Protein AF-A0A6S8G2T7-F1 (afdb_monomer_lite)

Secondary structure (DSSP, 8-state):
-EEEEE--SS------GGGSTTS--------------------------------PPP-------------EEEEE---HHHHHHHHHHHHT-B-HHHHTTGGGS------------------------------------------------------SB-HHHHHHHH---HHHHHHHHHHTT-EEETTEEEPBPHHHHHHHHHHHHHHHHHTT--TTSEEHHHHHHHHTTSSS---HHHHHHHHHHHB-------BTTB-EE-B-HHHHHHHHHHHHHHHHHHS-TT---HHHHHHHHHHHHHHHHHHH-

InterPro domains:
  IPR019128 Sister chromatid cohesion protein Dcc1 [PF09724] (1-297)
  IPR019128 Sister chromatid cohesion protein Dcc1 [PTHR13395] (1-285)

Foldseek 3Di:
DDWDKDQDDDDQDQDDPPPPPPPPDDDDDDDDDDDDYDDDDDDDDDDDDDDPPPPDPPPDPRPRPPDPPRTDTDDDPDPPLLVVLCVVQVVLADDLVLVVPPPPDDDPPPPPPPDPDDDDDDDDDDDDDDDDDDDDDDDDDDDDDPPPPPPPVVPPPPRAAALVRSCVRRVDDSVVSVVSCVVQLWDDDPRGTHHHDPVNLVVLVVLLVVQCVVVVPQLQWDWLVSSQVSQVPDPSRDDSVSSVSSLVQFFDPPDQPPPPPIGTTRGHLVSVLVVLVVVLVVVVVVDPPPPDPPVVNVVSVVVNVVSSVSNVD

Structure (mmCIF, N/CA/C/O backbone):
data_AF-A0A6S8G2T7-F1
#
_entry.id   AF-A0A6S8G2T7-F1
#
loop_
_atom_site.group_PDB
_atom_site.id
_atom_site.type_symbol
_atom_site.label_atom_id
_atom_site.label_alt_id
_atom_site.label_comp_id
_atom_site.label_asym_id
_atom_site.label_entity_id
_atom_site.label_seq_id
_atom_site.pdbx_PDB_ins_code
_atom_site.Cartn_x
_atom_site.Cartn_y
_atom_site.Cartn_z
_atom_site.occupancy
_atom_site.B_iso_or_equiv
_atom_site.auth_seq_id
_atom_site.auth_comp_id
_atom_site.auth_asym_id
_atom_site.auth_atom_id
_atom_site.pdbx_PDB_model_num
ATOM 1 N N . TYR A 1 1 ? -12.576 -11.556 19.264 1.00 51.22 1 TYR A N 1
ATOM 2 C CA . TYR A 1 1 ? -12.165 -12.805 18.598 1.00 51.22 1 TYR A CA 1
ATOM 3 C C . TYR A 1 1 ? -12.627 -12.770 17.161 1.00 51.22 1 TYR A C 1
ATOM 5 O O . TYR A 1 1 ? -13.778 -12.423 16.923 1.00 51.22 1 TYR A O 1
ATOM 13 N N . TYR A 1 2 ? -11.746 -13.101 16.225 1.00 46.88 2 TYR A N 1
ATOM 14 C CA . TYR A 1 2 ? -12.127 -13.333 14.838 1.00 46.88 2 TYR A CA 1
ATOM 15 C C . TYR A 1 2 ? -12.366 -14.830 14.672 1.00 46.88 2 TYR A C 1
ATOM 17 O O . TYR A 1 2 ? -11.460 -15.626 14.921 1.00 46.88 2 TYR A O 1
ATOM 25 N N . ILE A 1 3 ? -13.597 -15.195 14.317 1.00 52.91 3 ILE A N 1
ATOM 26 C CA . ILE A 1 3 ? -13.994 -16.579 14.070 1.00 52.91 3 ILE A CA 1
ATOM 27 C C . ILE A 1 3 ? -13.788 -16.837 12.581 1.00 52.91 3 ILE A C 1
ATOM 29 O O . ILE A 1 3 ? -14.556 -16.344 11.752 1.00 52.91 3 ILE A O 1
ATOM 33 N N . ARG A 1 4 ? -12.751 -17.599 12.226 1.00 56.16 4 ARG A N 1
ATOM 34 C CA . ARG A 1 4 ? -12.545 -18.029 10.841 1.00 56.16 4 ARG A CA 1
ATOM 35 C C . ARG A 1 4 ? -13.124 -19.426 10.660 1.00 56.16 4 ARG A C 1
ATOM 37 O O . ARG A 1 4 ? -12.739 -20.358 11.360 1.00 56.16 4 ARG A O 1
ATOM 44 N N . LYS A 1 5 ? -14.049 -19.567 9.708 1.00 57.44 5 LYS A N 1
ATOM 45 C CA . LYS A 1 5 ? -14.536 -20.870 9.249 1.00 57.44 5 LYS A CA 1
ATOM 46 C C . LYS A 1 5 ? -13.446 -21.487 8.369 1.00 57.44 5 LYS A C 1
ATOM 48 O O . LYS A 1 5 ? -13.198 -20.977 7.276 1.00 57.44 5 LYS A O 1
ATOM 53 N N . ALA A 1 6 ? -12.763 -22.519 8.853 1.00 55.53 6 ALA A N 1
ATOM 54 C CA . ALA A 1 6 ? -11.841 -23.292 8.030 1.00 55.53 6 ALA A CA 1
ATOM 55 C C . ALA A 1 6 ? -12.621 -24.432 7.359 1.00 55.53 6 ALA A C 1
ATOM 57 O O . ALA A 1 6 ? -13.211 -25.270 8.040 1.00 55.53 6 ALA A O 1
ATOM 58 N N . GLU A 1 7 ? -12.651 -24.446 6.025 1.00 50.75 7 GLU A N 1
ATOM 59 C CA . GLU A 1 7 ? -13.103 -25.612 5.266 1.00 50.75 7 GLU A CA 1
ATOM 60 C C . GLU A 1 7 ? -11.960 -26.625 5.257 1.00 50.75 7 GLU A C 1
ATOM 62 O O . GLU A 1 7 ? -10.920 -26.412 4.634 1.00 50.75 7 GLU A O 1
ATOM 67 N N . THR A 1 8 ? -12.113 -27.702 6.018 1.00 49.38 8 THR A N 1
ATOM 68 C CA . THR A 1 8 ? -11.121 -28.770 6.081 1.00 49.38 8 THR A CA 1
ATOM 69 C C . THR A 1 8 ? -11.430 -29.821 5.030 1.00 49.38 8 THR A C 1
ATOM 71 O O . THR A 1 8 ? -12.385 -30.582 5.168 1.00 49.38 8 THR A O 1
ATOM 74 N N . THR A 1 9 ? -10.591 -29.928 4.004 1.00 44.56 9 THR A N 1
ATOM 75 C CA . THR A 1 9 ? -10.442 -31.189 3.273 1.00 44.56 9 THR A CA 1
ATOM 76 C C . THR A 1 9 ? -9.453 -32.060 4.050 1.00 44.56 9 THR A C 1
ATOM 78 O O . THR A 1 9 ? -8.252 -31.807 4.013 1.00 44.56 9 THR A O 1
ATOM 81 N N . ASN A 1 10 ? -9.970 -33.066 4.762 1.00 45.72 10 ASN A N 1
ATOM 82 C CA . ASN A 1 10 ? -9.233 -34.184 5.372 1.00 45.72 10 ASN A CA 1
ATOM 83 C C . ASN A 1 10 ? -8.112 -33.821 6.367 1.00 45.72 10 ASN A C 1
ATOM 85 O O . ASN A 1 10 ? -6.981 -34.287 6.228 1.00 45.72 10 ASN A O 1
ATOM 89 N N . THR A 1 11 ? -8.408 -33.037 7.403 1.00 48.22 11 THR A N 1
ATOM 90 C CA . THR A 1 11 ? -7.455 -32.807 8.502 1.00 48.22 11 THR A CA 1
ATOM 91 C C . THR A 1 11 ? -7.724 -33.769 9.662 1.00 48.22 11 THR A C 1
ATOM 93 O O . THR A 1 11 ? -8.755 -33.683 10.323 1.00 48.22 11 THR A O 1
ATOM 96 N N . LEU A 1 12 ? -6.779 -34.677 9.928 1.00 50.19 12 LEU A N 1
ATOM 97 C CA . LEU A 1 12 ? -6.737 -35.498 11.143 1.00 50.19 12 LEU A CA 1
ATOM 98 C C . LEU A 1 12 ? -6.470 -34.595 12.358 1.00 50.19 12 LEU A C 1
ATOM 100 O O . LEU A 1 12 ? -5.384 -34.032 12.492 1.00 50.19 12 LEU A O 1
ATOM 104 N N . LEU A 1 13 ? -7.454 -34.449 13.246 1.00 52.78 13 LEU A N 1
ATOM 105 C CA . LEU A 1 13 ? -7.292 -33.747 14.520 1.00 52.78 13 LEU A CA 1
ATOM 106 C C . LEU A 1 13 ? -6.705 -34.700 15.570 1.00 52.78 13 LEU A C 1
ATOM 108 O O . LEU A 1 13 ? -7.380 -35.605 16.054 1.00 52.78 13 LEU A O 1
ATOM 112 N N . LEU A 1 14 ? -5.448 -34.475 15.953 1.00 47.88 14 LEU A N 1
ATOM 113 C CA . LEU A 1 14 ? -4.830 -35.137 17.103 1.00 47.88 14 LEU A CA 1
ATOM 114 C C . LEU A 1 14 ? -5.268 -34.418 18.383 1.00 47.88 14 LEU A C 1
ATOM 116 O O . LEU A 1 14 ? -4.712 -33.387 18.759 1.00 47.88 14 LEU A O 1
ATOM 120 N N . VAL A 1 15 ? -6.293 -34.951 19.042 1.00 52.31 15 VAL A N 1
ATOM 121 C CA . VAL A 1 15 ? -6.771 -34.439 20.329 1.00 52.31 15 VAL A CA 1
ATOM 122 C C . VAL A 1 15 ? -5.954 -35.076 21.454 1.00 52.31 15 VAL A C 1
ATOM 124 O O . VAL A 1 15 ? -5.895 -36.298 21.582 1.00 52.31 15 VAL A O 1
ATOM 127 N N . GLY A 1 16 ? -5.300 -34.250 22.274 1.00 48.50 16 GLY A N 1
ATOM 128 C CA . GLY A 1 16 ? -4.559 -34.723 23.442 1.00 48.50 16 GLY A CA 1
ATOM 129 C C . GLY A 1 16 ? -5.488 -35.374 24.487 1.00 48.50 16 GLY A C 1
ATOM 130 O O . GLY A 1 16 ? -6.611 -34.897 24.681 1.00 48.50 16 GLY A O 1
ATOM 131 N N . PRO A 1 17 ? -5.027 -36.416 25.208 1.00 52.34 17 PRO A N 1
ATOM 132 C CA . PRO A 1 17 ? -5.865 -37.267 26.066 1.00 52.34 17 PRO A CA 1
ATOM 133 C C . PRO A 1 17 ? -6.580 -36.544 27.223 1.00 52.34 17 PRO A C 1
ATOM 135 O O . PRO A 1 17 ? -7.494 -37.101 27.823 1.00 52.34 17 PRO A O 1
ATOM 138 N N . SER A 1 18 ? -6.227 -35.295 27.527 1.00 47.38 18 SER A N 1
ATOM 139 C CA . SER A 1 18 ? -6.775 -34.541 28.662 1.00 47.38 18 SER A CA 1
ATOM 140 C C . SER A 1 18 ? -8.186 -33.970 28.449 1.00 47.38 18 SER A C 1
ATOM 142 O O . SER A 1 18 ? -8.761 -33.445 29.396 1.00 47.38 18 SER A O 1
ATOM 144 N N . THR A 1 19 ? -8.748 -34.025 27.235 1.00 49.12 19 THR A N 1
ATOM 145 C CA . THR A 1 19 ? -10.041 -33.374 26.911 1.00 49.12 19 THR A CA 1
ATOM 146 C C . THR A 1 19 ? -11.233 -34.332 26.802 1.00 49.12 19 THR A C 1
ATOM 148 O O . THR A 1 19 ? -12.371 -33.875 26.745 1.00 49.12 19 THR A O 1
ATOM 151 N N . ILE A 1 20 ? -11.012 -35.652 26.828 1.00 52.72 20 ILE A N 1
ATOM 152 C CA . ILE A 1 20 ? -12.070 -36.655 26.582 1.00 52.72 20 ILE A CA 1
ATOM 153 C C . ILE A 1 20 ? -12.798 -37.079 27.878 1.00 52.72 20 ILE A C 1
ATOM 155 O O . ILE A 1 20 ? -13.873 -37.671 27.829 1.00 52.72 20 ILE A O 1
ATOM 159 N N . SER A 1 21 ? -12.293 -36.719 29.061 1.00 46.47 21 SER A N 1
ATOM 160 C CA . SER A 1 21 ? -12.845 -37.201 30.340 1.00 46.47 21 SER A CA 1
ATOM 161 C C . SER A 1 21 ? -14.202 -36.606 30.761 1.00 46.47 21 SER A C 1
ATOM 163 O O . SER A 1 21 ? -14.684 -36.954 31.834 1.00 46.47 21 SER A O 1
ATOM 165 N N . SER A 1 22 ? -14.841 -35.740 29.962 1.00 46.56 22 SER A N 1
ATOM 166 C CA . SER A 1 22 ? -16.045 -35.002 30.393 1.00 46.56 22 SER A CA 1
ATOM 167 C C . SER A 1 22 ? -17.377 -35.428 29.763 1.00 46.56 22 SER A C 1
ATOM 169 O O . SER A 1 22 ? -18.394 -34.833 30.103 1.00 46.56 22 SER A O 1
ATOM 171 N N . THR A 1 23 ? -17.428 -36.437 28.884 1.00 44.78 23 THR A N 1
ATOM 172 C CA . THR A 1 23 ? -18.692 -36.843 28.220 1.00 44.78 23 THR A CA 1
ATOM 173 C C . THR A 1 23 ? -19.203 -38.240 28.566 1.00 44.78 23 THR A C 1
ATOM 175 O O . THR A 1 23 ? -20.207 -38.671 28.008 1.00 44.78 23 THR A O 1
ATOM 178 N N . ARG A 1 24 ? -18.603 -38.945 29.533 1.00 44.09 24 ARG A N 1
ATOM 179 C CA . ARG A 1 24 ? -19.160 -40.208 30.051 1.00 44.09 24 ARG A CA 1
ATOM 180 C C . ARG A 1 24 ? -19.936 -39.964 31.344 1.00 44.09 24 ARG A C 1
ATOM 182 O O . ARG A 1 24 ? -19.472 -40.281 32.433 1.00 44.09 24 ARG A O 1
ATOM 189 N N . ALA A 1 25 ? -21.118 -39.375 31.209 1.00 45.56 25 ALA A N 1
ATOM 190 C CA . ALA A 1 25 ? -22.133 -39.390 32.249 1.00 45.56 25 ALA A CA 1
ATOM 191 C C . ALA A 1 25 ? -23.437 -39.925 31.656 1.00 45.56 25 ALA A C 1
ATOM 193 O O . ALA A 1 25 ? -23.920 -39.400 30.655 1.00 45.56 25 ALA A O 1
ATOM 194 N N . ASN A 1 26 ? -23.982 -40.918 32.359 1.00 48.00 26 ASN A N 1
ATOM 195 C CA . ASN A 1 26 ? -25.325 -41.485 32.255 1.00 48.00 26 ASN A CA 1
ATOM 196 C C . ASN A 1 26 ? -25.495 -42.579 31.197 1.00 48.00 26 ASN A C 1
ATOM 198 O O . ASN A 1 26 ? -25.935 -42.310 30.092 1.00 48.00 26 ASN A O 1
ATOM 202 N N . ASP A 1 27 ? -25.186 -43.813 31.597 1.00 43.00 27 ASP A N 1
ATOM 203 C CA . ASP A 1 27 ? -26.176 -44.893 31.563 1.00 43.00 27 ASP A CA 1
ATOM 204 C C . ASP A 1 27 ? -25.893 -45.854 32.727 1.00 43.00 27 ASP A C 1
ATOM 206 O O . ASP A 1 27 ? -24.744 -46.177 33.036 1.00 43.00 27 ASP A O 1
ATOM 210 N N . ALA A 1 28 ? -26.960 -46.179 33.450 1.00 48.19 28 ALA A N 1
ATOM 211 C CA . ALA A 1 28 ? -26.978 -46.890 34.719 1.00 48.19 28 ALA A CA 1
ATOM 212 C C . ALA A 1 28 ? -27.062 -48.413 34.536 1.00 48.19 28 ALA A C 1
ATOM 214 O O . ALA A 1 28 ? -27.566 -48.873 33.520 1.00 48.19 28 ALA A O 1
ATOM 215 N N . GLU A 1 29 ? -26.602 -49.146 35.558 1.00 47.62 29 GLU A N 1
ATOM 216 C CA . GLU A 1 29 ? -27.200 -50.337 36.212 1.00 47.62 29 GLU A CA 1
ATOM 217 C C . GLU A 1 29 ? -26.060 -51.102 36.924 1.00 47.62 29 GLU A C 1
ATOM 219 O O . GLU A 1 29 ? -25.071 -51.466 36.301 1.00 47.62 29 GLU A O 1
ATOM 224 N N . ASN A 1 30 ? -25.956 -51.067 38.255 1.00 41.59 30 ASN A N 1
ATOM 225 C CA . ASN A 1 30 ? -26.698 -51.793 39.300 1.00 41.59 30 ASN A CA 1
ATOM 226 C C . ASN A 1 30 ? -25.978 -53.090 39.747 1.00 41.59 30 ASN A C 1
ATOM 228 O O . ASN A 1 30 ? -25.495 -53.853 38.919 1.00 41.59 30 ASN A O 1
ATOM 232 N N . GLU A 1 31 ? -25.989 -53.305 41.073 1.00 41.75 31 GLU A N 1
ATOM 233 C CA . GLU A 1 31 ? -25.520 -54.476 41.849 1.00 41.75 31 GLU A CA 1
ATOM 234 C C . GLU A 1 31 ? -23.975 -54.618 41.959 1.00 41.75 31 GLU A C 1
ATOM 236 O O . GLU A 1 31 ? -23.244 -54.397 41.007 1.00 41.75 31 GLU A O 1
ATOM 241 N N . ASN A 1 32 ? -23.333 -54.955 43.084 1.00 38.81 32 ASN A N 1
ATOM 242 C CA . ASN A 1 32 ? -23.757 -55.674 44.280 1.00 38.81 32 ASN A CA 1
ATOM 243 C C . ASN A 1 32 ? -22.728 -55.487 45.435 1.00 38.81 32 ASN A C 1
ATOM 245 O O . ASN A 1 32 ? -21.671 -54.881 45.270 1.00 38.81 32 ASN A O 1
ATOM 249 N N . GLU A 1 33 ? -23.072 -56.035 46.594 1.00 43.41 33 GLU A N 1
ATOM 250 C CA . GLU A 1 33 ? -22.598 -55.818 47.964 1.00 43.41 33 GLU A CA 1
ATOM 251 C C . GLU A 1 33 ? -21.165 -56.243 48.380 1.00 43.41 33 GLU A C 1
ATOM 253 O O . GLU A 1 33 ? -20.541 -57.123 47.799 1.00 43.41 33 GLU A O 1
ATOM 258 N N . ASN A 1 34 ? -20.770 -55.689 49.543 1.00 39.69 34 ASN A N 1
ATOM 259 C CA . ASN A 1 34 ? -20.024 -56.303 50.662 1.00 39.69 34 ASN A CA 1
ATOM 260 C C . ASN A 1 34 ? -18.580 -56.810 50.460 1.00 39.69 34 ASN A C 1
ATOM 262 O O . ASN A 1 34 ? -18.366 -57.870 49.890 1.00 39.69 34 ASN A O 1
ATOM 266 N N . TYR A 1 35 ? -17.617 -56.199 51.174 1.00 40.31 35 TYR A N 1
ATOM 267 C CA . TYR A 1 35 ? -16.903 -56.875 52.278 1.00 40.31 35 TYR A CA 1
ATOM 268 C C . TYR A 1 35 ? -16.060 -55.902 53.127 1.00 40.31 35 TYR A C 1
ATOM 270 O O . TYR A 1 35 ? -15.557 -54.884 52.660 1.00 40.31 35 TYR A O 1
ATOM 278 N N . SER A 1 36 ? -15.936 -56.250 54.403 1.00 40.72 36 SER A N 1
ATOM 279 C CA . SER A 1 36 ? -15.409 -55.483 55.532 1.00 40.72 36 SER A CA 1
ATOM 280 C C . SER A 1 36 ? -13.900 -55.617 55.784 1.00 40.72 36 SER A C 1
ATOM 282 O O . SER A 1 36 ? -13.347 -56.700 55.604 1.00 40.72 36 SER A O 1
ATOM 284 N N . GLY A 1 37 ? -13.325 -54.592 56.432 1.00 36.97 37 GLY A N 1
ATOM 285 C CA . GLY A 1 37 ? -12.171 -54.686 57.349 1.00 36.97 37 GLY A CA 1
ATOM 286 C C . GLY A 1 37 ? -10.793 -54.463 56.714 1.00 36.97 37 GLY A C 1
ATOM 287 O O . GLY A 1 37 ? -10.604 -54.691 55.533 1.00 36.97 37 GLY A O 1
ATOM 288 N N . ASN A 1 38 ? -9.745 -54.044 57.417 1.00 36.62 38 ASN A N 1
ATOM 289 C CA . ASN A 1 38 ? -9.549 -53.549 58.778 1.00 36.62 38 ASN A CA 1
ATOM 290 C C . ASN A 1 38 ? -8.122 -52.938 58.816 1.00 36.62 38 ASN A C 1
ATOM 292 O O . ASN A 1 38 ? -7.264 -53.354 58.045 1.00 36.62 38 ASN A O 1
ATOM 296 N N . ALA A 1 39 ? -7.878 -52.055 59.784 1.00 42.34 39 ALA A N 1
ATOM 297 C CA . ALA A 1 39 ? -6.600 -51.795 60.461 1.00 42.34 39 ALA A CA 1
ATOM 298 C C . ALA A 1 39 ? -5.370 -51.182 59.732 1.00 42.34 39 ALA A C 1
ATOM 300 O O . ALA A 1 39 ? -4.701 -51.775 58.892 1.00 42.34 39 ALA A O 1
ATOM 301 N N . ASN A 1 40 ? -5.008 -50.012 60.271 1.00 49.66 40 ASN A N 1
ATOM 302 C CA . ASN A 1 40 ? -3.697 -49.367 60.419 1.00 49.66 40 ASN A CA 1
ATOM 303 C C . ASN A 1 40 ? -2.436 -50.251 60.309 1.00 49.66 40 ASN A C 1
ATOM 305 O O . ASN A 1 40 ? -2.324 -51.265 61.001 1.00 49.66 40 ASN A O 1
ATOM 309 N N . LYS A 1 41 ? -1.385 -49.716 59.663 1.00 45.22 41 LYS A N 1
ATOM 310 C CA . LYS A 1 41 ? -0.007 -49.837 60.171 1.00 45.22 41 LYS A CA 1
ATOM 311 C C . LYS A 1 41 ? 0.926 -48.745 59.636 1.00 45.22 41 LYS A C 1
ATOM 313 O O . LYS A 1 41 ? 0.968 -48.458 58.447 1.00 45.22 41 LYS A O 1
ATOM 318 N N . THR A 1 42 ? 1.649 -48.155 60.575 1.00 46.75 42 THR A N 1
ATOM 319 C CA . THR A 1 42 ? 2.714 -47.153 60.469 1.00 46.75 42 THR A CA 1
ATOM 320 C C . THR A 1 42 ? 4.109 -47.798 60.376 1.00 46.75 42 THR A C 1
ATOM 322 O O . THR A 1 42 ? 4.275 -48.925 60.842 1.00 46.75 42 THR A O 1
ATOM 325 N N . VAL A 1 43 ? 5.090 -46.976 59.963 1.00 46.84 43 VAL A N 1
ATOM 326 C CA . VAL A 1 43 ? 6.547 -46.988 60.273 1.00 46.84 43 VAL A CA 1
ATOM 327 C C . VAL A 1 43 ? 7.524 -47.560 59.219 1.00 46.84 43 VAL A C 1
ATOM 329 O O . VAL A 1 43 ? 7.417 -48.715 58.829 1.00 46.84 43 VAL A O 1
ATOM 332 N N . ASP A 1 44 ? 8.451 -46.660 58.835 1.00 43.97 44 ASP A N 1
ATOM 333 C CA . ASP A 1 44 ? 9.863 -46.723 58.385 1.00 43.97 44 ASP A CA 1
ATOM 334 C C . ASP A 1 44 ? 10.420 -47.917 57.590 1.00 43.97 44 ASP A C 1
ATOM 336 O O . ASP A 1 44 ? 10.319 -49.058 58.010 1.00 43.97 44 ASP A O 1
ATOM 340 N N . GLU A 1 45 ? 11.158 -47.632 56.505 1.00 44.72 45 GLU A N 1
ATOM 341 C CA . GLU A 1 45 ? 12.637 -47.665 56.511 1.00 44.72 45 GLU A CA 1
ATOM 342 C C . GLU A 1 45 ? 13.243 -47.292 55.144 1.00 44.72 45 GLU A C 1
ATOM 344 O O . GLU A 1 45 ? 12.672 -47.509 54.075 1.00 44.72 45 GLU A O 1
ATOM 349 N N . GLN A 1 46 ? 14.429 -46.692 55.211 1.00 43.28 46 GLN A N 1
ATOM 350 C CA . GLN A 1 46 ? 15.281 -46.264 54.106 1.00 43.28 46 GLN A CA 1
ATOM 351 C C . GLN A 1 46 ? 16.024 -47.454 53.475 1.00 43.28 46 GLN A C 1
ATOM 353 O O . GLN A 1 46 ? 16.574 -48.272 54.206 1.00 43.28 46 GLN A O 1
ATOM 358 N N . SER A 1 47 ? 16.182 -47.476 52.144 1.00 44.66 47 SER A N 1
ATOM 359 C CA . SER A 1 47 ? 17.483 -47.709 51.477 1.00 44.66 47 SER A CA 1
ATOM 360 C C . SER A 1 47 ? 17.404 -47.578 49.945 1.00 44.66 47 SER A C 1
ATOM 362 O O . SER A 1 47 ? 16.340 -47.804 49.365 1.00 44.66 47 SER A O 1
ATOM 364 N N . PRO A 1 48 ? 18.510 -47.195 49.270 1.00 58.34 48 PRO A N 1
ATOM 365 C CA . PRO A 1 48 ? 18.534 -46.871 47.850 1.00 58.34 48 PRO A CA 1
ATOM 366 C C . PRO A 1 48 ? 19.051 -48.053 47.019 1.00 58.34 48 PRO A C 1
ATOM 368 O O . PRO A 1 48 ? 20.239 -48.370 47.055 1.00 58.34 48 PRO A O 1
ATOM 371 N N . GLU A 1 49 ? 18.189 -48.664 46.208 1.00 44.25 49 GLU A N 1
ATOM 372 C CA . GLU A 1 49 ? 18.626 -49.644 45.212 1.00 44.25 49 GLU A CA 1
ATOM 373 C C . GLU A 1 49 ? 18.603 -49.065 43.796 1.00 44.25 49 GLU A C 1
ATOM 375 O O . GLU A 1 49 ? 17.568 -48.767 43.195 1.00 44.25 49 GLU A O 1
ATOM 380 N N . LEU A 1 50 ? 19.819 -48.936 43.267 1.00 55.09 50 LEU A N 1
ATOM 381 C CA . LEU A 1 50 ? 20.157 -48.851 41.857 1.00 55.09 50 LEU A CA 1
ATOM 382 C C . LEU A 1 50 ? 19.513 -50.019 41.096 1.00 55.09 50 LEU A C 1
ATOM 384 O O . LEU A 1 50 ? 20.080 -51.104 41.009 1.00 55.09 50 LEU A O 1
ATOM 388 N N . SER A 1 51 ? 18.360 -49.787 40.474 1.00 50.28 51 SER A N 1
ATOM 389 C CA . SER A 1 51 ? 17.866 -50.664 39.416 1.00 50.28 51 SER A CA 1
ATOM 390 C C . SER A 1 51 ? 17.606 -49.851 38.153 1.00 50.28 51 SER A C 1
ATOM 392 O O . SER A 1 51 ? 16.746 -48.972 38.085 1.00 50.28 51 SER A O 1
ATOM 394 N N . GLY A 1 52 ? 18.412 -50.133 37.127 1.00 56.84 52 GLY A N 1
ATOM 395 C CA . GLY A 1 52 ? 18.257 -49.635 35.764 1.00 56.84 52 GLY A CA 1
ATOM 396 C C . GLY A 1 52 ? 17.018 -50.229 35.100 1.00 56.84 52 GLY A C 1
ATOM 397 O O . GLY A 1 52 ? 17.118 -50.985 34.132 1.00 56.84 52 GLY A O 1
ATOM 398 N N . ALA A 1 53 ? 15.840 -49.895 35.620 1.00 47.94 53 ALA A N 1
ATOM 399 C CA . ALA A 1 53 ? 14.569 -50.224 35.011 1.00 47.94 53 ALA A CA 1
ATOM 400 C C . ALA A 1 53 ? 14.439 -49.416 33.717 1.00 47.94 53 ALA A C 1
ATOM 402 O O . ALA A 1 53 ? 14.111 -48.227 33.721 1.00 47.94 53 ALA A O 1
ATOM 403 N N . ARG A 1 54 ? 14.713 -50.075 32.585 1.00 50.69 54 ARG A N 1
ATOM 404 C CA . ARG A 1 54 ? 14.325 -49.604 31.254 1.00 50.69 54 ARG A CA 1
ATOM 405 C C . ARG A 1 54 ? 12.826 -49.304 31.296 1.00 50.69 54 ARG A C 1
ATOM 407 O O . ARG A 1 54 ? 12.013 -50.226 31.224 1.00 50.69 54 ARG A O 1
ATOM 414 N N . LYS A 1 55 ? 12.463 -48.025 31.455 1.00 48.41 55 LYS A N 1
ATOM 415 C CA . LYS A 1 55 ? 11.088 -47.540 31.301 1.00 48.41 55 LYS A CA 1
ATOM 416 C C . LYS A 1 55 ? 10.627 -47.998 29.925 1.00 48.41 55 LYS A C 1
ATOM 418 O O . LYS A 1 55 ? 11.087 -47.473 28.913 1.00 48.41 55 LYS A O 1
ATOM 423 N N . ARG A 1 56 ? 9.766 -49.017 29.892 1.00 51.06 56 ARG A N 1
ATOM 424 C CA . ARG A 1 56 ? 9.082 -49.413 28.663 1.00 51.06 56 ARG A CA 1
ATOM 425 C C . ARG A 1 56 ? 8.376 -48.161 28.127 1.00 51.06 56 ARG A C 1
ATOM 427 O O . ARG A 1 56 ? 7.783 -47.441 28.938 1.00 51.06 56 ARG A O 1
ATOM 434 N N . PRO A 1 57 ? 8.487 -47.854 26.823 1.00 50.97 57 PRO A N 1
ATOM 435 C CA . PRO A 1 57 ? 7.791 -46.715 26.242 1.00 50.97 57 PRO A CA 1
ATOM 436 C C . PRO A 1 57 ? 6.313 -46.838 26.605 1.00 50.97 57 PRO A C 1
ATOM 438 O O . PRO A 1 57 ? 5.707 -47.893 26.412 1.00 50.97 57 PRO A O 1
ATOM 441 N N . ARG A 1 58 ? 5.772 -45.795 27.242 1.00 51.25 58 ARG A N 1
ATOM 442 C CA . ARG A 1 58 ? 4.357 -45.743 27.609 1.00 51.25 58 ARG A CA 1
ATOM 443 C C . ARG A 1 58 ? 3.572 -45.879 26.309 1.00 51.25 58 ARG A C 1
ATOM 445 O O . ARG A 1 58 ? 3.727 -45.041 25.428 1.00 51.25 58 ARG A O 1
ATOM 452 N N . HIS A 1 59 ? 2.800 -46.955 26.192 1.00 43.72 59 HIS A N 1
ATOM 453 C CA . HIS A 1 59 ? 1.867 -47.153 25.094 1.00 43.72 59 HIS A CA 1
ATOM 454 C C . HIS A 1 59 ? 0.841 -46.023 25.190 1.00 43.72 59 HIS A C 1
ATOM 456 O O . HIS A 1 59 ? 0.000 -46.011 26.085 1.00 43.72 59 HIS A O 1
ATOM 462 N N . THR A 1 60 ? 0.999 -44.991 24.369 1.00 50.38 60 THR A N 1
ATOM 463 C CA . THR A 1 60 ? -0.033 -43.975 24.197 1.00 50.38 60 THR A CA 1
ATOM 464 C C . THR A 1 60 ? -1.059 -44.570 23.257 1.00 50.38 60 THR A C 1
ATOM 466 O O . THR A 1 60 ? -0.798 -44.674 22.059 1.00 50.38 60 THR A O 1
ATOM 469 N N . ASP A 1 61 ? -2.198 -44.985 23.802 1.00 43.31 61 ASP A N 1
ATOM 470 C CA . ASP A 1 61 ? -3.357 -45.346 22.996 1.00 43.31 61 ASP A CA 1
ATOM 471 C C . ASP A 1 61 ? -3.838 -44.088 22.271 1.00 43.31 61 ASP A C 1
ATOM 473 O O . ASP A 1 61 ? -4.439 -43.181 22.850 1.00 43.31 61 ASP A O 1
ATOM 477 N N . VAL A 1 62 ? -3.484 -43.999 20.990 1.00 48.66 62 VAL A N 1
ATOM 478 C CA . VAL A 1 62 ? -3.981 -42.959 20.095 1.00 48.66 62 VAL A CA 1
ATOM 479 C C . VAL A 1 62 ? -5.378 -43.384 19.672 1.00 48.66 62 VAL A C 1
ATOM 481 O O . VAL A 1 62 ? -5.553 -44.190 18.760 1.00 48.66 62 VAL A O 1
ATOM 484 N N . HIS A 1 63 ? -6.387 -42.853 20.354 1.00 43.62 63 HIS A N 1
ATOM 485 C CA . HIS A 1 63 ? -7.759 -42.950 19.883 1.00 43.62 63 HIS A CA 1
ATOM 486 C C . HIS A 1 63 ? -7.933 -42.008 18.689 1.00 43.62 63 HIS A C 1
ATOM 488 O O . HIS A 1 63 ? -8.026 -40.792 18.848 1.00 43.62 63 HIS A O 1
ATOM 494 N N . VAL A 1 64 ? -7.961 -42.575 17.482 1.00 45.56 64 VAL A N 1
ATOM 495 C CA . VAL A 1 64 ? -8.405 -41.854 16.287 1.00 45.56 64 VAL A CA 1
ATOM 496 C C . VAL A 1 64 ? -9.919 -41.726 16.393 1.00 45.56 64 VAL A C 1
ATOM 498 O O . VAL A 1 64 ? -10.655 -42.683 16.163 1.00 45.56 64 VAL A O 1
ATOM 501 N N . VAL A 1 65 ? -10.386 -40.555 16.817 1.00 45.75 65 VAL A N 1
ATOM 502 C CA . VAL A 1 65 ? -11.808 -40.227 16.769 1.00 45.75 65 VAL A CA 1
ATOM 503 C C . VAL A 1 65 ? -12.115 -39.836 15.329 1.00 45.75 65 VAL A C 1
ATOM 505 O O . VAL A 1 65 ? -11.744 -38.749 14.889 1.00 45.75 65 VAL A O 1
ATOM 508 N N . ASP A 1 66 ? -12.774 -40.730 14.595 1.00 41.97 66 ASP A N 1
ATOM 509 C CA . ASP A 1 66 ? -13.357 -40.434 13.285 1.00 41.97 66 ASP A CA 1
ATOM 510 C C . ASP A 1 66 ? -14.601 -39.555 13.490 1.00 41.97 66 ASP A C 1
ATOM 512 O O . ASP A 1 66 ? -15.748 -39.997 13.447 1.00 41.97 66 ASP A O 1
ATOM 516 N N . ALA A 1 67 ? -14.368 -38.301 13.875 1.00 48.34 67 ALA A N 1
ATOM 517 C CA . ALA A 1 67 ? -15.406 -37.295 13.951 1.00 48.34 67 ALA A CA 1
ATOM 518 C C . ALA A 1 67 ? -15.433 -36.562 12.614 1.00 48.34 67 ALA A C 1
ATOM 520 O O . ALA A 1 67 ? -14.484 -35.859 12.262 1.00 48.34 67 ALA A O 1
ATOM 521 N N . ALA A 1 68 ? -16.552 -36.678 11.900 1.00 46.12 68 ALA A N 1
ATOM 522 C CA . ALA A 1 68 ? -16.891 -35.812 10.780 1.00 46.12 68 ALA A CA 1
ATOM 523 C C . ALA A 1 68 ? -17.128 -34.378 11.291 1.00 46.12 68 ALA A C 1
ATOM 525 O O . ALA A 1 68 ? -18.255 -33.884 11.364 1.00 46.12 68 ALA A O 1
ATOM 526 N N . VAL A 1 69 ? -16.055 -33.699 11.696 1.00 51.78 69 VAL A N 1
ATOM 527 C CA . VAL A 1 69 ? -16.075 -32.279 12.029 1.00 51.78 69 VAL A CA 1
ATOM 528 C C . VAL A 1 69 ? -16.119 -31.540 10.703 1.00 51.78 69 VAL A C 1
ATOM 530 O O . VAL A 1 69 ? -15.101 -31.252 10.087 1.00 51.78 69 VAL A O 1
ATOM 533 N N . THR A 1 70 ? -17.334 -31.272 10.233 1.00 55.97 70 THR A N 1
ATOM 534 C CA . THR A 1 70 ? -17.561 -30.545 8.976 1.00 55.97 70 THR A CA 1
ATOM 535 C C . THR A 1 70 ? -16.976 -29.133 9.008 1.00 55.97 70 THR A C 1
ATOM 537 O O . THR A 1 70 ? -16.706 -28.566 7.953 1.00 55.97 70 THR A O 1
ATOM 540 N N . HIS A 1 71 ? -16.762 -28.562 10.200 1.00 53.41 71 HIS A N 1
ATOM 541 C CA . HIS A 1 71 ? -16.270 -27.201 10.370 1.00 53.41 71 HIS A CA 1
ATOM 542 C C . HIS A 1 71 ? -15.417 -27.062 11.633 1.00 53.41 71 HIS A C 1
ATOM 544 O O . HIS A 1 71 ? -15.907 -27.274 12.742 1.00 53.41 71 HIS A O 1
ATOM 550 N N . ILE A 1 72 ? -14.160 -26.643 11.471 1.00 61.06 72 ILE A N 1
ATOM 551 C CA . ILE A 1 72 ? -13.326 -26.169 12.579 1.00 61.06 72 ILE A CA 1
ATOM 552 C C . ILE A 1 72 ? -13.410 -24.643 12.594 1.00 61.06 72 ILE A C 1
ATOM 554 O O . ILE A 1 72 ? -13.143 -23.978 11.588 1.00 61.06 72 ILE A O 1
ATOM 558 N N . TYR A 1 73 ? -13.795 -24.088 13.740 1.00 56.78 73 TYR A N 1
ATOM 559 C CA . TYR A 1 73 ? -13.748 -22.653 13.985 1.00 56.78 73 TYR A CA 1
ATOM 560 C C . TYR A 1 73 ? -12.443 -22.324 14.701 1.00 56.78 73 TYR A C 1
ATOM 562 O O . TYR A 1 73 ? -12.254 -22.685 15.861 1.00 56.78 73 TYR A O 1
ATOM 570 N N . GLU A 1 74 ? -11.534 -21.647 14.005 1.00 64.88 74 GLU A N 1
ATOM 571 C CA . GLU A 1 74 ? -10.303 -21.153 14.614 1.00 64.88 74 GLU A CA 1
ATOM 572 C C . GLU A 1 74 ? -10.592 -19.813 15.301 1.00 64.88 74 GLU A C 1
ATOM 574 O O . GLU A 1 74 ? -11.037 -18.849 14.667 1.00 64.88 74 GLU A O 1
ATOM 579 N N . LEU A 1 75 ? -10.375 -19.767 16.618 1.00 47.31 75 LEU A N 1
ATOM 580 C CA . LEU A 1 75 ? -10.481 -18.554 17.424 1.00 47.31 75 LEU A CA 1
ATOM 581 C C . LEU A 1 75 ? -9.122 -17.860 17.467 1.00 47.31 75 LEU A C 1
ATOM 583 O O . LEU A 1 75 ? -8.322 -18.071 18.375 1.00 47.31 75 LEU A O 1
ATOM 587 N N . THR A 1 76 ? -8.874 -16.983 16.503 1.00 63.81 76 THR A N 1
ATOM 588 C CA . THR A 1 76 ? -7.735 -16.064 16.592 1.00 63.81 76 THR A CA 1
ATOM 589 C C . THR A 1 76 ? -8.061 -14.897 17.527 1.00 63.81 76 THR A C 1
ATOM 591 O O . THR A 1 76 ? -9.079 -14.206 17.369 1.00 63.81 76 THR A O 1
ATOM 594 N N . LEU A 1 77 ? -7.180 -14.662 18.505 1.00 49.12 77 LEU A N 1
ATOM 595 C CA . LEU A 1 77 ? -7.145 -13.457 19.339 1.00 49.12 77 LEU A CA 1
ATOM 596 C C . LEU A 1 77 ? -6.750 -12.257 18.471 1.00 49.12 77 LEU A C 1
ATOM 598 O O . LEU A 1 77 ? -5.628 -11.770 18.502 1.00 49.12 77 LEU A O 1
ATOM 602 N N . THR A 1 78 ? -7.679 -11.765 17.661 1.00 57.03 78 THR A N 1
ATOM 603 C CA . THR A 1 78 ? -7.550 -10.427 17.089 1.00 57.03 78 THR A CA 1
ATOM 604 C C . THR A 1 78 ? -7.814 -9.427 18.201 1.00 57.03 78 THR A C 1
ATOM 606 O O . THR A 1 78 ? -8.918 -9.439 18.767 1.00 57.03 78 THR A O 1
ATOM 609 N N . ARG A 1 79 ? -6.832 -8.566 18.502 1.00 68.25 79 ARG A N 1
ATOM 610 C CA . ARG A 1 79 ? -7.045 -7.434 19.408 1.00 68.25 79 ARG A CA 1
ATOM 611 C C . ARG A 1 79 ? -8.239 -6.638 18.865 1.00 68.25 79 ARG A C 1
ATOM 613 O O . ARG A 1 79 ? -8.187 -6.208 17.710 1.00 68.25 79 ARG A O 1
ATOM 620 N N . PRO A 1 80 ? -9.339 -6.503 19.626 1.00 62.94 80 PRO A N 1
ATOM 621 C CA . PRO A 1 80 ? -10.604 -5.957 19.122 1.00 62.94 80 PRO A CA 1
ATOM 622 C C . PRO A 1 80 ? -10.441 -4.548 18.532 1.00 62.94 80 PRO A C 1
ATOM 624 O O . PRO A 1 80 ? -11.183 -4.158 17.632 1.00 62.94 80 PRO A O 1
ATOM 627 N N . HIS A 1 81 ? -9.413 -3.829 18.978 1.00 82.06 81 HIS A N 1
ATOM 628 C CA . HIS A 1 81 ? -9.101 -2.477 18.554 1.00 82.06 81 HIS A CA 1
ATOM 629 C C . HIS A 1 81 ? -8.651 -2.387 17.086 1.00 82.06 81 HIS A C 1
ATOM 631 O O . HIS A 1 81 ?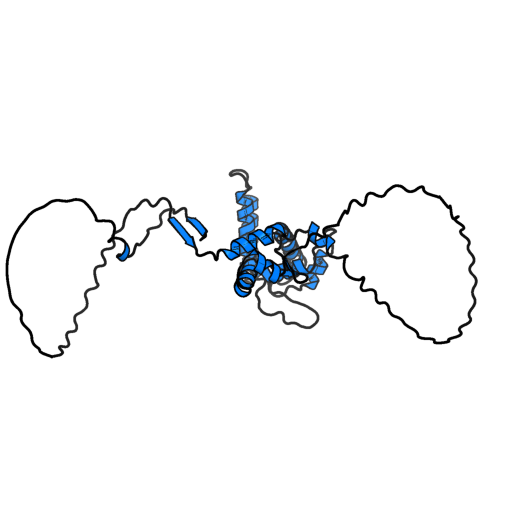 -9.131 -1.494 16.398 1.00 82.06 81 HIS A O 1
ATOM 637 N N . ILE A 1 82 ? -7.870 -3.340 16.543 1.00 87.44 82 ILE A N 1
ATOM 638 C CA . ILE A 1 82 ? -7.319 -3.257 15.165 1.00 87.44 82 ILE A CA 1
ATOM 639 C C . ILE A 1 82 ? -8.426 -3.175 14.106 1.00 87.44 82 ILE A C 1
ATOM 641 O O . ILE A 1 82 ? -8.345 -2.386 13.164 1.00 87.44 82 ILE A O 1
ATOM 645 N N . HIS A 1 83 ? -9.492 -3.965 14.263 1.00 88.31 83 HIS A N 1
ATOM 646 C CA . HIS A 1 83 ? -10.628 -3.920 13.339 1.00 88.31 83 HIS A CA 1
ATOM 647 C C . HIS A 1 83 ? -11.314 -2.551 13.364 1.00 88.31 83 HIS A C 1
ATOM 649 O O . HIS A 1 83 ? -11.698 -2.029 12.319 1.00 88.31 83 HIS A O 1
ATOM 655 N N . LYS A 1 84 ? -11.447 -1.960 14.555 1.00 92.38 84 LYS A N 1
ATOM 656 C CA . LYS A 1 84 ? -12.044 -0.638 14.739 1.00 92.38 84 LYS A CA 1
ATOM 657 C C . LYS A 1 84 ? -11.167 0.460 14.128 1.00 92.38 84 LYS A C 1
ATOM 659 O O . LYS A 1 84 ? -11.712 1.315 13.440 1.00 92.38 84 LYS A O 1
ATOM 664 N N . ILE A 1 85 ? -9.837 0.379 14.278 1.00 93.25 85 ILE A N 1
ATOM 665 C CA . ILE A 1 85 ? -8.890 1.289 13.600 1.00 93.25 85 ILE A CA 1
ATOM 666 C C . ILE A 1 85 ? -9.093 1.214 12.089 1.00 93.25 85 ILE A C 1
ATOM 668 O O . ILE A 1 85 ? -9.314 2.228 11.436 1.00 93.25 85 ILE A O 1
ATOM 672 N N . LYS A 1 86 ? -9.092 -0.004 11.536 1.00 93.25 86 LYS A N 1
ATOM 673 C CA . LYS A 1 86 ? -9.277 -0.216 10.100 1.00 93.25 86 LYS A CA 1
ATOM 674 C C . LYS A 1 86 ? -10.603 0.350 9.602 1.00 93.25 86 LYS A C 1
ATOM 676 O O . LYS A 1 86 ? -10.625 0.966 8.546 1.00 93.25 86 LYS A O 1
ATOM 681 N N . GLN A 1 87 ? -11.689 0.126 10.340 1.00 93.62 87 GLN A N 1
ATOM 682 C CA . GLN A 1 87 ? -13.010 0.632 9.980 1.00 93.62 87 GLN A CA 1
ATOM 683 C C . GLN A 1 87 ? -13.012 2.164 9.920 1.00 93.62 87 GLN A C 1
ATOM 685 O O . GLN A 1 87 ? -13.353 2.717 8.879 1.00 93.62 87 GLN A O 1
ATOM 690 N N . ILE A 1 88 ? -12.548 2.827 10.983 1.00 93.25 88 ILE A N 1
ATOM 691 C CA . ILE A 1 88 ? -12.487 4.294 11.068 1.00 93.25 88 ILE A CA 1
ATOM 692 C C . ILE A 1 88 ? -11.607 4.867 9.946 1.00 93.25 88 ILE A C 1
ATOM 694 O O . ILE A 1 88 ? -12.026 5.764 9.222 1.00 93.25 88 ILE A O 1
ATOM 698 N N . LEU A 1 89 ? -10.416 4.301 9.732 1.00 92.25 89 LEU A N 1
ATOM 699 C CA . LEU A 1 89 ? -9.499 4.786 8.697 1.00 92.25 89 LEU A CA 1
ATOM 700 C C . LEU A 1 89 ? -9.973 4.500 7.272 1.00 92.25 89 LEU A C 1
ATOM 702 O O . LEU A 1 89 ? -9.623 5.247 6.362 1.00 92.25 89 LEU A O 1
ATOM 706 N N . SER A 1 90 ? -10.750 3.435 7.055 1.00 90.69 90 SER A N 1
ATOM 707 C CA . SER A 1 90 ? -11.267 3.102 5.723 1.00 90.69 90 SER A CA 1
ATOM 708 C C . SER A 1 90 ? -12.284 4.120 5.207 1.00 90.69 90 SER A C 1
ATOM 710 O O . SER A 1 90 ? -12.378 4.325 4.001 1.00 90.69 90 SER A O 1
ATOM 712 N N . GLU A 1 91 ? -12.993 4.812 6.101 1.00 89.94 91 GLU A N 1
ATOM 713 C CA . GLU A 1 91 ? -13.906 5.906 5.739 1.00 89.94 91 GLU A CA 1
ATOM 714 C C . GLU A 1 91 ? -13.127 7.138 5.239 1.00 89.94 91 GLU A C 1
ATOM 716 O O . GLU A 1 91 ? -13.559 7.860 4.332 1.00 89.94 91 GLU A O 1
ATOM 721 N N . THR A 1 92 ? -11.922 7.333 5.774 1.00 88.12 92 THR A N 1
ATOM 722 C CA . THR A 1 92 ? -10.994 8.409 5.410 1.00 88.12 92 THR A CA 1
ATOM 723 C C . THR A 1 92 ? -9.863 7.941 4.498 1.00 88.12 92 THR A C 1
ATOM 725 O O . THR A 1 92 ? -8.824 8.597 4.448 1.00 88.12 92 THR A O 1
ATOM 728 N N . ALA A 1 93 ? -10.030 6.816 3.794 1.00 89.00 93 ALA A N 1
ATOM 729 C CA . ALA A 1 93 ? -8.995 6.311 2.902 1.00 89.00 93 ALA A CA 1
ATOM 730 C C . ALA A 1 93 ? -8.627 7.367 1.846 1.00 89.00 93 ALA A C 1
ATOM 732 O O . ALA A 1 93 ? -9.489 8.099 1.332 1.00 89.00 93 ALA A O 1
ATOM 733 N N . LEU A 1 94 ? -7.330 7.463 1.565 1.00 86.19 94 LEU A N 1
ATOM 734 C CA . LEU A 1 94 ? -6.786 8.424 0.622 1.00 86.19 94 LEU A CA 1
ATOM 735 C C . LEU A 1 94 ? -6.999 7.922 -0.802 1.00 86.19 94 LEU A C 1
ATOM 737 O O . LEU A 1 94 ? -6.380 6.941 -1.210 1.00 86.19 94 LEU A O 1
ATOM 741 N N . THR A 1 95 ? -7.862 8.608 -1.545 1.00 88.38 95 THR A N 1
ATOM 742 C CA . THR A 1 95 ? -8.066 8.400 -2.981 1.00 88.38 95 THR A CA 1
ATOM 743 C C . THR A 1 95 ? -7.311 9.462 -3.775 1.00 88.38 95 THR A C 1
ATOM 745 O O . THR A 1 95 ? -7.021 10.539 -3.250 1.00 88.38 95 THR A O 1
ATOM 748 N N . LEU A 1 96 ? -7.024 9.188 -5.051 1.00 84.25 96 LEU A N 1
ATOM 749 C CA . LEU A 1 96 ? -6.308 10.129 -5.920 1.00 84.25 96 LEU A CA 1
ATOM 750 C C . LEU A 1 96 ? -7.013 11.492 -5.996 1.00 84.25 96 LEU A C 1
ATOM 752 O O . LEU A 1 96 ? -6.388 12.531 -5.818 1.00 84.25 96 LEU A O 1
ATOM 756 N N . GLU A 1 97 ? -8.341 11.485 -6.131 1.00 84.19 97 GLU A N 1
ATOM 757 C CA . GLU A 1 97 ? -9.161 12.702 -6.148 1.00 84.19 97 GLU A CA 1
ATOM 758 C C . GLU A 1 97 ? -8.961 13.564 -4.891 1.00 84.19 97 GLU A C 1
ATOM 760 O O . GLU A 1 97 ? -8.998 14.792 -4.956 1.00 84.19 97 GLU A O 1
ATOM 765 N N . ARG A 1 98 ? -8.727 12.936 -3.733 1.00 82.31 98 ARG A N 1
ATOM 766 C CA . ARG A 1 98 ? -8.516 13.634 -2.456 1.00 82.31 98 ARG A CA 1
ATOM 767 C C . ARG A 1 98 ? -7.100 14.195 -2.334 1.00 82.31 98 ARG A C 1
ATOM 769 O O . ARG A 1 98 ? -6.928 15.246 -1.723 1.00 82.31 98 ARG A O 1
ATOM 776 N N . CYS A 1 99 ? -6.114 13.544 -2.947 1.00 78.81 99 CYS A N 1
ATOM 777 C CA . CYS A 1 99 ? -4.720 13.986 -2.968 1.00 78.81 99 CYS A CA 1
ATOM 778 C C . CYS A 1 99 ? -4.518 15.333 -3.673 1.00 78.81 99 CYS A C 1
ATOM 780 O O . CYS A 1 99 ? -3.735 16.158 -3.213 1.00 78.81 99 CYS A O 1
ATOM 782 N N . CYS A 1 100 ? -5.215 15.576 -4.785 1.00 72.31 100 CYS A N 1
ATOM 783 C CA . CYS A 1 100 ? -4.990 16.776 -5.599 1.00 72.31 100 CYS A CA 1
ATOM 784 C C . CYS A 1 100 ? -5.470 18.073 -4.921 1.00 72.31 100 CYS A C 1
ATOM 786 O O . CYS A 1 100 ? -5.052 19.163 -5.302 1.00 72.31 100 CYS A O 1
ATOM 788 N N . HIS A 1 101 ? -6.327 17.973 -3.901 1.00 67.62 101 HIS A N 1
ATOM 789 C CA . HIS A 1 101 ? -6.948 19.128 -3.248 1.00 67.62 101 HIS A CA 1
ATOM 790 C C . HIS A 1 101 ? -6.190 19.628 -2.008 1.00 67.62 101 HIS A C 1
ATOM 792 O O . HIS A 1 101 ? -6.509 20.700 -1.498 1.00 67.62 101 HIS A O 1
ATOM 798 N N . SER A 1 102 ? -5.193 18.890 -1.507 1.00 61.38 102 SER A N 1
ATOM 799 C CA . SER A 1 102 ? -4.436 19.284 -0.309 1.00 61.38 102 SER A CA 1
ATOM 800 C C . SER A 1 102 ? -3.270 20.239 -0.596 1.00 61.38 102 SER A C 1
ATOM 802 O O . SER A 1 102 ? -2.736 20.833 0.334 1.00 61.38 102 SER A O 1
ATOM 804 N N . GLY A 1 103 ? -2.885 20.425 -1.864 1.00 56.06 103 GLY A N 1
ATOM 805 C CA . GLY A 1 103 ? -1.696 21.193 -2.254 1.00 56.06 103 GLY A CA 1
ATOM 806 C C . GLY A 1 103 ? -1.843 22.720 -2.293 1.00 56.06 103 GLY A C 1
ATOM 807 O O . GLY A 1 103 ? -0.868 23.396 -2.597 1.00 56.06 103 GLY A O 1
ATOM 808 N N . SER A 1 104 ? -3.024 23.288 -2.019 1.00 55.69 104 SER A N 1
ATOM 809 C CA . SER A 1 104 ? -3.277 24.727 -2.227 1.00 55.69 104 SER A CA 1
ATOM 810 C C . SER A 1 104 ? -3.544 25.540 -0.955 1.00 55.69 104 SER A C 1
ATOM 812 O O . SER A 1 104 ? -3.956 26.693 -1.064 1.00 55.69 104 SER A O 1
ATOM 814 N N . ALA A 1 105 ? -3.394 24.963 0.241 1.00 53.00 105 ALA A N 1
ATOM 815 C CA . ALA A 1 105 ? -3.893 25.595 1.468 1.00 53.00 105 ALA A CA 1
ATOM 816 C C . ALA A 1 105 ? -2.854 26.368 2.301 1.00 53.00 105 ALA A C 1
ATOM 818 O O . ALA A 1 105 ? -3.263 27.117 3.184 1.00 53.00 105 ALA A O 1
ATOM 819 N N . GLU A 1 106 ? -1.549 26.252 2.046 1.00 51.62 106 GLU A N 1
ATOM 820 C CA . GLU A 1 106 ? -0.544 26.781 2.981 1.00 51.62 106 GLU A CA 1
ATOM 821 C C . GLU A 1 106 ? 0.582 27.543 2.278 1.00 51.62 106 GLU A C 1
ATOM 823 O O . GLU A 1 106 ? 1.632 26.987 2.002 1.00 51.62 106 GLU A O 1
ATOM 828 N N . THR A 1 107 ? 0.341 28.832 2.021 1.00 48.06 107 THR A N 1
ATOM 829 C CA . THR A 1 107 ? 1.287 29.939 2.279 1.00 48.06 107 THR A CA 1
ATOM 830 C C . THR A 1 107 ? 0.492 31.250 2.315 1.00 48.06 107 THR A C 1
ATOM 832 O O . THR A 1 107 ? 0.597 32.090 1.428 1.00 48.06 107 THR A O 1
ATOM 835 N N . ASN A 1 108 ? -0.369 31.408 3.316 1.00 47.06 108 ASN A N 1
ATOM 836 C CA . ASN A 1 108 ? -0.872 32.719 3.736 1.00 47.06 108 ASN A CA 1
ATOM 837 C C . ASN A 1 108 ? -0.537 32.883 5.224 1.00 47.06 108 ASN A C 1
ATOM 839 O O . ASN A 1 108 ? -1.398 33.180 6.048 1.00 47.06 108 ASN A O 1
ATOM 843 N N . GLU A 1 109 ? 0.726 32.648 5.583 1.00 54.41 109 GLU A N 1
ATOM 844 C CA . GLU A 1 109 ? 1.261 33.347 6.742 1.00 54.41 109 GLU A CA 1
ATOM 845 C C . GLU A 1 109 ? 1.448 34.791 6.297 1.00 54.41 109 GLU A C 1
ATOM 847 O O . GLU A 1 109 ? 2.344 35.111 5.515 1.00 54.41 109 GLU A O 1
ATOM 852 N N . GLY A 1 110 ? 0.503 35.634 6.714 1.00 50.06 110 GLY A N 1
ATOM 853 C CA . GLY A 1 110 ? 0.636 37.077 6.660 1.00 50.06 110 GLY A CA 1
ATOM 854 C C . GLY A 1 110 ? 1.910 37.460 7.393 1.00 50.06 110 GLY A C 1
ATOM 855 O O . GLY A 1 110 ? 1.941 37.542 8.618 1.00 50.06 110 GLY A O 1
ATOM 856 N N . PHE A 1 111 ? 2.975 37.643 6.624 1.00 54.81 111 PHE A N 1
ATOM 857 C CA . PHE A 1 111 ? 4.137 38.387 7.049 1.00 54.81 111 PHE A CA 1
ATOM 858 C C . PHE A 1 111 ? 3.728 39.861 7.029 1.00 54.81 111 PHE A C 1
ATOM 860 O O . PHE A 1 111 ? 3.950 40.564 6.044 1.00 54.81 111 PHE A O 1
ATOM 867 N N . ASP A 1 112 ? 3.075 40.307 8.104 1.00 58.09 112 ASP A N 1
ATOM 868 C CA . ASP A 1 112 ? 2.947 41.726 8.438 1.00 58.09 112 ASP A CA 1
ATOM 869 C C . ASP A 1 112 ? 4.341 42.214 8.858 1.00 58.09 112 ASP A C 1
ATOM 871 O O . ASP A 1 112 ? 4.678 42.350 10.034 1.00 58.09 112 ASP A O 1
ATOM 875 N N . GLY A 1 113 ? 5.213 42.355 7.862 1.00 58.19 113 GLY A N 1
ATOM 876 C CA . GLY A 1 113 ? 6.503 42.997 8.005 1.00 58.19 113 GLY A CA 1
ATOM 877 C C . GLY A 1 113 ? 6.297 44.501 8.025 1.00 58.19 113 GLY A C 1
ATOM 878 O O . GLY A 1 113 ? 6.332 45.135 6.972 1.00 58.19 113 GLY A O 1
ATOM 879 N N . ASP A 1 114 ? 6.116 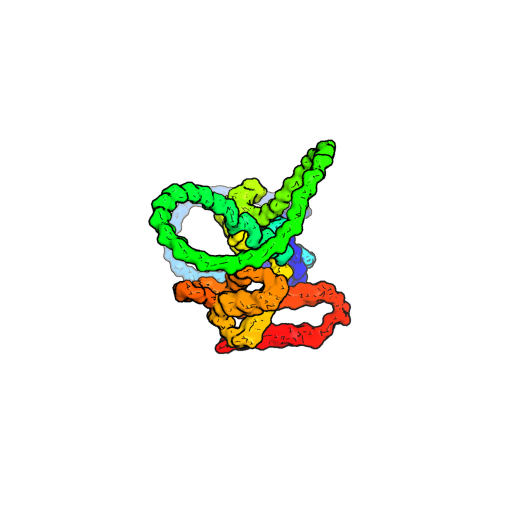45.059 9.220 1.00 60.28 114 ASP A N 1
ATOM 880 C CA . ASP A 1 114 ? 6.392 46.467 9.496 1.00 60.28 114 ASP A CA 1
ATOM 881 C C . ASP A 1 114 ? 7.889 46.716 9.240 1.00 60.28 114 ASP A C 1
ATOM 883 O O . ASP A 1 114 ? 8.743 46.522 10.108 1.00 60.28 114 ASP A O 1
ATOM 887 N N . ALA A 1 115 ? 8.217 47.080 8.002 1.00 59.00 115 ALA A N 1
ATOM 888 C CA . ALA A 1 115 ? 9.539 47.533 7.600 1.00 59.00 115 ALA A CA 1
ATOM 889 C C . ALA A 1 115 ? 9.532 49.060 7.485 1.00 59.00 115 ALA A C 1
ATOM 891 O O . ALA A 1 115 ? 9.489 49.622 6.392 1.00 59.00 115 ALA A O 1
ATOM 892 N N . ASP A 1 116 ? 9.619 49.722 8.638 1.00 58.31 116 ASP A N 1
ATOM 893 C CA . ASP A 1 116 ? 10.205 51.056 8.717 1.00 58.31 116 ASP A CA 1
ATOM 894 C C . ASP A 1 116 ? 11.701 50.922 8.398 1.00 58.31 116 ASP A C 1
ATOM 896 O O . ASP A 1 116 ? 12.520 50.499 9.218 1.00 58.31 116 ASP A O 1
ATOM 900 N N . SER A 1 117 ? 12.074 51.229 7.161 1.00 65.94 117 SER A N 1
ATOM 901 C CA . SER A 1 117 ? 13.460 51.491 6.781 1.00 65.94 117 SER A CA 1
ATOM 902 C C . SER A 1 117 ? 13.480 52.560 5.704 1.00 65.94 117 SER A C 1
ATOM 904 O O . SER A 1 117 ? 13.448 52.291 4.505 1.00 65.94 117 SER A O 1
ATOM 906 N N . GLU A 1 118 ? 13.520 53.799 6.187 1.00 61.97 118 GLU A N 1
ATOM 907 C CA . GLU A 1 118 ? 14.002 54.959 5.454 1.00 61.97 118 GLU A CA 1
ATOM 908 C C . GLU A 1 118 ? 15.415 54.657 4.932 1.00 61.97 118 GLU A C 1
ATOM 910 O O . GLU A 1 118 ? 16.357 54.455 5.701 1.00 61.97 118 GLU A O 1
ATOM 915 N N . SER A 1 119 ? 15.577 54.624 3.613 1.00 58.91 119 SER A N 1
ATOM 916 C CA . SER A 1 119 ? 16.876 54.890 3.007 1.00 58.91 119 SER A CA 1
ATOM 917 C C . SER A 1 119 ? 16.665 55.673 1.722 1.00 58.91 119 SER A C 1
ATOM 919 O O . SER A 1 119 ? 16.152 55.162 0.728 1.00 58.91 119 SER A O 1
ATOM 921 N N . ASP A 1 120 ? 17.039 56.945 1.812 1.00 56.34 120 ASP A N 1
ATOM 922 C CA . ASP A 1 120 ? 17.217 57.870 0.707 1.00 56.34 120 ASP A CA 1
ATOM 923 C C . ASP A 1 120 ? 18.237 57.303 -0.281 1.00 56.34 120 ASP A C 1
ATOM 925 O O . ASP A 1 120 ? 19.412 57.146 0.063 1.00 56.34 120 ASP A O 1
ATOM 929 N N . GLN A 1 121 ? 17.812 57.040 -1.516 1.00 58.50 121 GLN A N 1
ATOM 930 C CA . GLN A 1 121 ? 18.706 57.040 -2.671 1.00 58.50 121 GLN A CA 1
ATOM 931 C C . GLN A 1 121 ? 17.999 57.667 -3.869 1.00 58.50 121 GLN A C 1
ATOM 933 O O . GLN A 1 121 ? 17.134 57.064 -4.503 1.00 58.50 121 GLN A O 1
ATOM 938 N N . ASP A 1 122 ? 18.423 58.893 -4.164 1.00 51.28 122 ASP A N 1
ATOM 939 C CA . ASP A 1 122 ? 18.181 59.595 -5.413 1.00 51.28 122 ASP A CA 1
ATOM 940 C C . ASP A 1 122 ? 18.836 58.833 -6.571 1.00 51.28 122 ASP A C 1
ATOM 942 O O . ASP A 1 122 ? 20.063 58.719 -6.643 1.00 51.28 122 ASP A O 1
ATOM 946 N N . VAL A 1 123 ? 18.026 58.351 -7.512 1.00 62.47 123 VAL A N 1
ATOM 947 C CA . VAL A 1 123 ? 18.479 58.055 -8.873 1.00 62.47 123 VAL A CA 1
ATOM 948 C C . VAL A 1 123 ? 17.439 58.605 -9.838 1.00 62.47 123 VAL A C 1
ATOM 950 O O . VAL A 1 123 ? 16.405 57.992 -10.101 1.00 62.47 123 VAL A O 1
ATOM 953 N N . GLU A 1 124 ? 17.737 59.792 -10.358 1.00 63.25 124 GLU A N 1
ATOM 954 C CA . GLU A 1 124 ? 17.192 60.277 -11.618 1.00 63.25 124 GLU A CA 1
ATOM 955 C C . GLU A 1 124 ? 17.595 59.302 -12.731 1.00 63.25 124 GLU A C 1
ATOM 957 O O . GLU A 1 124 ? 18.782 59.016 -12.889 1.00 63.25 124 GLU A O 1
ATOM 962 N N . MET A 1 125 ? 16.638 58.823 -13.528 1.00 62.59 125 MET A N 1
ATOM 963 C CA . MET A 1 125 ? 16.846 58.743 -14.973 1.00 62.59 125 MET A CA 1
ATOM 964 C C . MET A 1 125 ? 15.538 58.542 -15.736 1.00 62.59 125 MET A C 1
ATOM 966 O O . MET A 1 125 ? 14.810 57.566 -15.557 1.00 62.59 125 MET A O 1
ATOM 970 N N . ASP A 1 126 ? 15.306 59.513 -16.609 1.00 50.34 126 ASP A N 1
ATOM 971 C CA . ASP A 1 126 ? 14.241 59.630 -17.588 1.00 50.34 126 ASP A CA 1
ATOM 972 C C . ASP A 1 126 ? 14.185 58.439 -18.555 1.00 50.34 126 ASP A C 1
ATOM 974 O O . ASP A 1 126 ? 15.209 57.970 -19.058 1.00 50.34 126 ASP A O 1
ATOM 978 N N . SER A 1 127 ? 12.979 58.000 -18.913 1.00 61.06 127 SER A N 1
ATOM 979 C CA . SER A 1 127 ? 12.633 57.791 -20.326 1.00 61.06 127 SER A CA 1
ATOM 980 C C . SER A 1 127 ? 11.144 57.522 -20.512 1.00 61.06 127 SER A C 1
ATOM 982 O O . SER A 1 127 ? 10.532 56.670 -19.871 1.00 61.06 127 SER A O 1
ATOM 984 N N . ASP A 1 128 ? 10.604 58.304 -21.434 1.00 56.66 128 ASP A N 1
ATOM 985 C CA . ASP A 1 128 ? 9.235 58.351 -21.906 1.00 56.66 128 ASP A CA 1
ATOM 986 C C . ASP A 1 128 ? 8.743 57.010 -22.467 1.00 56.66 128 ASP A C 1
ATOM 988 O O . ASP A 1 128 ? 9.406 56.393 -23.305 1.00 56.66 128 ASP A O 1
ATOM 992 N N . MET A 1 129 ? 7.520 56.616 -22.103 1.00 62.16 129 MET A N 1
ATOM 993 C CA . MET A 1 129 ? 6.670 55.841 -23.009 1.00 62.16 129 MET A CA 1
ATOM 994 C C . MET A 1 129 ? 5.192 55.988 -22.631 1.00 62.16 129 MET A C 1
ATOM 996 O O . MET A 1 129 ? 4.682 55.360 -21.703 1.00 62.16 129 MET A O 1
ATOM 1000 N N . ASP A 1 130 ? 4.525 56.869 -23.373 1.00 49.47 130 ASP A N 1
ATOM 1001 C CA . ASP A 1 130 ? 3.077 57.002 -23.452 1.00 49.47 130 ASP A CA 1
ATOM 1002 C C . ASP A 1 130 ? 2.446 55.727 -24.036 1.00 49.47 130 ASP A C 1
ATOM 1004 O O . ASP A 1 130 ? 2.780 55.370 -25.159 1.00 49.47 130 ASP A O 1
ATOM 1008 N N . GLU A 1 131 ? 1.438 55.128 -23.386 1.00 57.62 131 GLU A N 1
ATOM 1009 C CA . GLU A 1 131 ? 0.204 54.794 -24.117 1.00 57.62 131 GLU A CA 1
ATOM 1010 C C . GLU A 1 131 ? -1.019 54.590 -23.207 1.00 57.62 131 GLU A C 1
ATOM 1012 O O . GLU A 1 131 ? -1.049 53.808 -22.258 1.00 57.62 131 GLU A O 1
ATOM 1017 N N . TYR A 1 132 ? -2.059 55.341 -23.557 1.00 45.50 132 TYR A N 1
ATOM 1018 C CA . TYR A 1 132 ? -3.394 55.409 -22.980 1.00 45.50 132 TYR A CA 1
ATOM 1019 C C . TYR A 1 132 ? -4.220 54.138 -23.241 1.00 45.50 132 TYR A C 1
ATOM 1021 O O . TYR A 1 132 ? -4.451 53.804 -24.399 1.00 45.50 132 TYR A O 1
ATOM 1029 N N . VAL A 1 133 ? -4.872 53.572 -22.215 1.00 51.78 133 VAL A N 1
ATOM 1030 C CA . VAL A 1 133 ? -6.203 52.952 -22.390 1.00 51.78 133 VAL A CA 1
ATOM 1031 C C . VAL A 1 133 ? -7.124 53.318 -21.225 1.00 51.78 133 VAL A C 1
ATOM 1033 O O . VAL A 1 133 ? -7.019 52.817 -20.109 1.00 51.78 133 VAL A O 1
ATOM 1036 N N . GLN A 1 134 ? -8.076 54.198 -21.531 1.00 50.12 134 GLN A N 1
ATOM 1037 C CA . GLN A 1 134 ? -9.254 54.497 -20.725 1.00 50.12 134 GLN A CA 1
ATOM 1038 C C . GLN A 1 134 ? -10.229 53.316 -20.755 1.00 50.12 134 GLN A C 1
ATOM 1040 O O . GLN A 1 134 ? -10.731 53.004 -21.833 1.00 50.12 134 GLN A O 1
ATOM 1045 N N . ILE A 1 135 ? -10.642 52.776 -19.602 1.00 43.97 135 ILE A N 1
ATOM 1046 C CA . ILE A 1 135 ? -12.001 52.225 -19.463 1.00 43.97 135 ILE A CA 1
ATOM 1047 C C . ILE A 1 135 ? -12.618 52.673 -18.136 1.00 43.97 135 ILE A C 1
ATOM 1049 O O . ILE A 1 135 ? -12.016 52.646 -17.070 1.00 43.97 135 ILE A O 1
ATOM 1053 N N . LYS A 1 136 ? -13.845 53.160 -18.295 1.00 46.69 136 LYS A N 1
ATOM 1054 C CA . LYS A 1 136 ? -14.662 53.962 -17.398 1.00 46.69 136 LYS A CA 1
ATOM 1055 C C . LYS A 1 136 ? -15.163 53.182 -16.184 1.00 46.69 136 LYS A C 1
ATOM 1057 O O . LYS A 1 136 ? -15.706 52.089 -16.316 1.00 46.69 136 LYS A O 1
ATOM 1062 N N . ASN A 1 137 ? -15.109 53.856 -15.039 1.00 40.41 137 ASN A N 1
ATOM 1063 C CA . ASN A 1 137 ? -15.918 53.567 -13.863 1.00 40.41 137 ASN A CA 1
ATOM 1064 C C . ASN A 1 137 ? -17.406 53.675 -14.221 1.00 40.41 137 ASN A C 1
ATOM 1066 O O . ASN A 1 137 ? -17.861 54.712 -14.708 1.00 40.41 137 ASN A O 1
ATOM 1070 N N . SER A 1 138 ? -18.169 52.615 -13.959 1.00 47.59 138 SER A N 1
ATOM 1071 C CA . SER A 1 138 ? -19.627 52.671 -13.926 1.00 47.59 138 SER A CA 1
ATOM 1072 C C . SER A 1 138 ? -20.111 52.336 -12.522 1.00 47.59 138 SER A C 1
ATOM 1074 O O . SER A 1 138 ? -20.174 51.167 -12.129 1.00 47.59 138 SER A O 1
ATOM 1076 N N . ASP A 1 139 ? -20.482 53.385 -11.795 1.00 47.97 139 ASP A N 1
ATOM 1077 C CA . ASP A 1 139 ? -21.310 53.311 -10.603 1.00 47.97 139 ASP A CA 1
ATOM 1078 C C . ASP A 1 139 ? -22.637 52.630 -10.942 1.00 47.97 139 ASP A C 1
ATOM 1080 O O . ASP A 1 139 ? -23.462 53.149 -11.696 1.00 47.97 139 ASP A O 1
ATOM 1084 N N . THR A 1 140 ? -22.871 51.458 -10.354 1.00 46.66 140 THR A N 1
ATOM 1085 C CA . THR A 1 140 ? -24.215 50.887 -10.273 1.00 46.66 140 THR A CA 1
ATOM 1086 C C . THR A 1 140 ? -24.585 50.660 -8.817 1.00 46.66 140 THR A C 1
ATOM 1088 O O . THR A 1 140 ? -24.196 49.692 -8.166 1.00 46.66 140 THR A O 1
ATOM 1091 N N . VAL A 1 141 ? -25.405 51.585 -8.321 1.00 53.75 141 VAL A N 1
ATOM 1092 C CA . VAL A 1 141 ? -26.198 51.472 -7.099 1.00 53.75 141 VAL A CA 1
ATOM 1093 C C . VAL A 1 141 ? -27.069 50.214 -7.198 1.00 53.75 141 VAL A C 1
ATOM 1095 O O . VAL A 1 141 ? -28.127 50.212 -7.832 1.00 53.75 141 VAL A O 1
ATOM 1098 N N . ARG A 1 142 ? -26.628 49.113 -6.579 1.00 41.97 142 ARG A N 1
ATOM 1099 C CA . ARG A 1 142 ? -27.424 47.887 -6.435 1.00 41.97 142 ARG A CA 1
ATOM 1100 C C . ARG A 1 142 ? -28.109 47.853 -5.074 1.00 41.97 142 ARG A C 1
ATOM 1102 O O . ARG A 1 142 ? -27.487 47.730 -4.025 1.00 41.97 142 ARG A O 1
ATOM 1109 N N . LYS A 1 143 ? -29.438 47.933 -5.142 1.00 43.69 143 LYS A N 1
ATOM 1110 C CA . LYS A 1 143 ? -30.395 47.775 -4.046 1.00 43.69 143 LYS A CA 1
ATOM 1111 C C . LYS A 1 143 ? -30.169 46.462 -3.287 1.00 43.69 143 LYS A C 1
ATOM 1113 O O . LYS A 1 143 ? -30.051 45.391 -3.889 1.00 43.69 143 LYS A O 1
ATOM 1118 N N . GLY A 1 144 ? -30.170 46.577 -1.960 1.00 45.97 144 GLY A N 1
ATOM 1119 C CA . GLY A 1 144 ? -29.972 45.494 -1.005 1.00 45.97 144 GLY A CA 1
ATOM 1120 C C . GLY A 1 144 ? -30.877 44.292 -1.257 1.00 45.97 144 GLY A C 1
ATOM 1121 O O . GLY A 1 144 ? -32.082 44.331 -1.021 1.00 45.97 144 GLY A O 1
ATOM 1122 N N . HIS A 1 145 ? -30.262 43.197 -1.693 1.00 45.31 145 HIS A N 1
ATOM 1123 C CA . HIS A 1 145 ? -30.819 41.863 -1.539 1.00 45.31 145 HIS A CA 1
ATOM 1124 C C . HIS A 1 145 ? -30.329 41.315 -0.204 1.00 45.31 145 HIS A C 1
ATOM 1126 O O . HIS A 1 145 ? -29.123 41.239 0.033 1.00 45.31 145 HIS A O 1
ATOM 1132 N N . LYS A 1 146 ? -31.268 40.929 0.667 1.00 48.59 146 LYS A N 1
ATOM 1133 C CA . LYS A 1 146 ? -30.988 40.149 1.875 1.00 48.59 146 LYS A CA 1
ATOM 1134 C C . LYS A 1 146 ? -30.270 38.866 1.457 1.00 48.59 146 LYS A C 1
ATOM 1136 O O . LYS A 1 146 ? -30.904 37.895 1.043 1.00 48.59 146 LYS A O 1
ATOM 1141 N N . ARG A 1 147 ? -28.939 38.880 1.541 1.00 44.00 147 ARG A N 1
ATOM 1142 C CA . ARG A 1 147 ? -28.094 37.699 1.402 1.00 44.00 147 ARG A CA 1
ATOM 1143 C C . ARG A 1 147 ? -28.450 36.776 2.561 1.00 44.00 147 ARG A C 1
ATOM 1145 O O . ARG A 1 147 ? -28.029 36.988 3.692 1.00 44.00 147 ARG A O 1
ATOM 1152 N N . LYS A 1 148 ? -29.276 35.764 2.286 1.00 48.56 148 LYS A N 1
ATOM 1153 C CA . LYS A 1 148 ? -29.320 34.571 3.126 1.00 48.56 148 LYS A CA 1
ATOM 1154 C C . LYS A 1 148 ? -27.906 34.004 3.081 1.00 48.56 148 LYS A C 1
ATOM 1156 O O . LYS A 1 148 ? -27.514 33.440 2.062 1.00 48.56 148 LYS A O 1
ATOM 1161 N N . HIS A 1 149 ? -27.147 34.200 4.153 1.00 42.66 149 HIS A N 1
ATOM 1162 C CA . HIS A 1 149 ? -25.939 33.436 4.415 1.00 42.66 149 HIS A CA 1
ATOM 1163 C C . HIS A 1 149 ? -26.366 31.969 4.547 1.00 42.66 149 HIS A C 1
ATOM 1165 O O . HIS A 1 149 ? -26.641 31.474 5.635 1.00 42.66 149 HIS A O 1
ATOM 1171 N N . LYS A 1 150 ? -26.486 31.265 3.414 1.00 49.03 150 LYS A N 1
ATOM 1172 C CA . LYS A 1 150 ? -26.251 29.828 3.388 1.00 49.03 150 LYS A CA 1
ATOM 1173 C C . LYS A 1 150 ? -24.786 29.719 3.768 1.00 49.03 150 LYS A C 1
ATOM 1175 O O . LYS A 1 150 ? -23.920 29.990 2.941 1.00 49.03 150 LYS A O 1
ATOM 1180 N N . GLY A 1 151 ? -24.533 29.433 5.041 1.00 44.97 151 GLY A N 1
ATOM 1181 C CA . GLY A 1 151 ? -23.246 28.943 5.495 1.00 44.97 151 GLY A CA 1
ATOM 1182 C C . GLY A 1 151 ? -22.975 27.642 4.758 1.00 44.97 151 GLY A C 1
ATOM 1183 O O . GLY A 1 151 ? -23.225 26.564 5.282 1.00 44.97 151 GLY A O 1
ATOM 1184 N N . SER A 1 152 ? -22.497 27.754 3.520 1.00 46.69 152 SER A N 1
ATOM 1185 C CA . SER A 1 152 ? -21.610 26.777 2.913 1.00 46.69 152 SER A CA 1
ATOM 1186 C C . SER A 1 152 ? -20.323 26.880 3.712 1.00 46.69 152 SER A C 1
ATOM 1188 O O . SER A 1 152 ? -19.339 27.461 3.265 1.00 46.69 152 SER A O 1
ATOM 1190 N N . GLY A 1 153 ? -20.372 26.422 4.965 1.00 47.06 153 GLY A N 1
ATOM 1191 C CA . GLY A 1 153 ? -19.166 26.016 5.643 1.00 47.06 153 GLY A CA 1
ATOM 1192 C C . GLY A 1 153 ? -18.638 24.907 4.763 1.00 47.06 153 GLY A C 1
ATOM 1193 O O . GLY A 1 153 ? -19.182 23.806 4.787 1.00 47.06 153 GLY A O 1
ATOM 1194 N N . ASN A 1 154 ? -17.672 25.247 3.910 1.00 45.31 154 ASN A N 1
ATOM 1195 C CA . ASN A 1 154 ? -16.798 24.282 3.285 1.00 45.31 154 ASN A CA 1
ATOM 1196 C C . ASN A 1 154 ? -16.188 23.528 4.463 1.00 45.31 154 ASN A C 1
ATOM 1198 O O . ASN A 1 154 ? -15.200 23.970 5.045 1.00 45.31 154 ASN A O 1
ATOM 1202 N N . GLN A 1 155 ? -16.851 22.453 4.897 1.00 50.62 155 GLN A N 1
ATOM 1203 C CA . GLN A 1 155 ? -16.228 21.434 5.710 1.00 50.62 155 GLN A CA 1
ATOM 1204 C C . GLN A 1 155 ? -15.140 20.895 4.801 1.00 50.62 155 GLN A C 1
ATOM 1206 O O . GLN A 1 155 ? -15.384 20.016 3.978 1.00 50.62 155 GLN A O 1
ATOM 1211 N N . CYS A 1 156 ? -13.969 21.525 4.887 1.00 53.22 156 CYS A N 1
ATOM 1212 C CA . CYS A 1 156 ? -12.719 20.933 4.478 1.00 53.22 156 CYS A CA 1
ATOM 1213 C C . CYS A 1 156 ? -12.738 19.566 5.155 1.00 53.22 156 CYS A C 1
ATOM 1215 O O . CYS A 1 156 ? -12.731 19.486 6.389 1.00 53.22 156 CYS A O 1
ATOM 1217 N N . GLN A 1 157 ? -13.008 18.526 4.365 1.00 63.56 157 GLN A N 1
ATOM 1218 C CA . GLN A 1 157 ? -13.183 17.180 4.881 1.00 63.56 157 GLN A CA 1
ATOM 1219 C C . GLN A 1 157 ? -11.875 16.855 5.586 1.00 63.56 157 GLN A C 1
ATOM 1221 O O . GLN A 1 157 ? -10.825 16.829 4.954 1.00 63.56 157 GLN A O 1
ATOM 1226 N N . LYS A 1 158 ? -11.916 16.730 6.914 1.00 72.44 158 LYS A N 1
ATOM 1227 C CA . LYS A 1 158 ? -10.720 16.417 7.690 1.00 72.44 158 LYS A CA 1
ATOM 1228 C C . LYS A 1 158 ? -10.224 15.053 7.213 1.00 72.44 158 LYS A C 1
ATOM 1230 O O . LYS A 1 158 ? -10.922 14.056 7.386 1.00 72.44 158 LYS A O 1
ATOM 1235 N N . PHE A 1 159 ? -9.065 15.027 6.565 1.00 82.81 159 PHE A N 1
ATOM 1236 C CA . PHE A 1 159 ? -8.464 13.799 6.059 1.00 82.81 159 PHE A CA 1
ATOM 1237 C C . PHE A 1 159 ? -7.637 13.150 7.167 1.00 82.81 159 PHE A C 1
ATOM 1239 O O . PHE A 1 159 ? -6.662 13.731 7.637 1.00 82.81 159 PHE A O 1
ATOM 1246 N N . GLY A 1 160 ? -8.043 11.953 7.590 1.00 91.12 160 GLY A N 1
ATOM 1247 C CA . GLY A 1 160 ? -7.362 11.190 8.634 1.00 91.12 160 GLY A CA 1
ATOM 1248 C C . GLY A 1 160 ? -7.608 11.696 10.053 1.00 91.12 160 GLY A C 1
ATOM 1249 O O . GLY A 1 160 ? -8.353 12.654 10.284 1.00 91.12 160 GLY A O 1
ATOM 1250 N N . TYR A 1 161 ? -6.949 11.040 11.004 1.00 94.88 161 TYR A N 1
ATOM 1251 C CA . TYR A 1 161 ? -7.144 11.253 12.439 1.00 94.88 161 TYR A CA 1
ATOM 1252 C C . TYR A 1 161 ? -5.813 11.450 13.158 1.00 94.88 161 TYR A C 1
ATOM 1254 O O . TYR 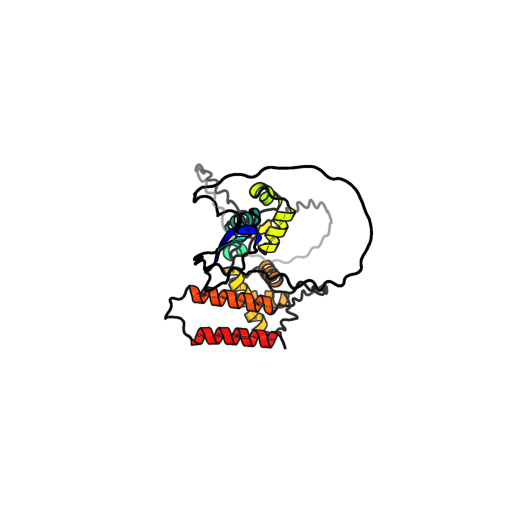A 1 161 ? -4.827 10.800 12.816 1.00 94.88 161 TYR A O 1
ATOM 1262 N N . THR A 1 162 ? -5.772 12.322 14.163 1.00 96.19 162 THR A N 1
ATOM 1263 C CA . THR A 1 162 ? -4.613 12.393 15.072 1.00 96.19 162 THR A CA 1
ATOM 1264 C C . THR A 1 162 ? -4.599 11.188 16.020 1.00 96.19 162 THR A C 1
ATOM 1266 O O . THR A 1 162 ? -5.611 10.497 16.167 1.00 96.19 162 THR A O 1
ATOM 1269 N N . ILE A 1 163 ? -3.466 10.931 16.685 1.00 96.06 163 ILE A N 1
ATOM 1270 C CA . ILE A 1 163 ? -3.375 9.876 17.712 1.00 96.06 163 ILE A CA 1
ATOM 1271 C C . ILE A 1 163 ? -4.414 10.122 18.814 1.00 96.06 163 ILE A C 1
ATOM 1273 O O . ILE A 1 163 ? -5.195 9.223 19.107 1.00 96.06 163 ILE A O 1
ATOM 1277 N N . ASP A 1 164 ? -4.522 11.355 19.315 1.00 96.56 164 ASP A N 1
ATOM 1278 C CA . ASP A 1 164 ? -5.506 11.734 20.340 1.00 96.56 164 ASP A CA 1
ATOM 1279 C C . ASP A 1 164 ? -6.961 11.486 19.892 1.00 96.56 164 ASP A C 1
ATOM 1281 O O . ASP A 1 164 ? -7.799 11.002 20.660 1.00 96.56 164 ASP A O 1
ATOM 1285 N N . GLU A 1 165 ? -7.284 11.797 18.627 1.00 95.75 165 GLU A N 1
ATOM 1286 C CA . GLU A 1 165 ? -8.607 11.528 18.048 1.00 95.75 165 GLU A CA 1
ATOM 1287 C C . GLU A 1 165 ? -8.873 10.008 17.997 1.00 95.75 165 GLU A C 1
ATOM 1289 O O . GLU A 1 165 ? -9.974 9.554 18.328 1.00 95.75 165 GLU A O 1
ATOM 1294 N N . LEU A 1 166 ? -7.867 9.208 17.627 1.00 95.38 166 LEU A N 1
ATOM 1295 C CA . LEU A 1 166 ? -7.955 7.745 17.595 1.00 95.38 166 LEU A CA 1
ATOM 1296 C C . LEU A 1 166 ? -8.089 7.140 18.999 1.00 95.38 166 LEU A C 1
ATOM 1298 O O . LEU A 1 166 ? -8.897 6.225 19.177 1.00 95.38 166 LEU A O 1
ATOM 1302 N N . GLU A 1 167 ? -7.373 7.654 19.995 1.00 94.56 167 GLU A N 1
ATOM 1303 C CA . GLU A 1 167 ? -7.476 7.225 21.395 1.00 94.56 167 GLU A CA 1
ATOM 1304 C C . GLU A 1 167 ? -8.890 7.407 21.935 1.00 94.56 167 GLU A C 1
ATOM 1306 O O . GLU A 1 167 ? -9.480 6.465 22.479 1.00 94.56 167 GLU A O 1
ATOM 1311 N N . LEU A 1 168 ? -9.481 8.581 21.701 1.00 93.62 168 LEU A N 1
ATOM 1312 C CA . LEU A 1 168 ? -10.843 8.889 22.127 1.00 93.62 168 LEU A CA 1
ATOM 1313 C C . LEU A 1 168 ? -11.876 7.969 21.455 1.00 93.62 168 LEU A C 1
ATOM 1315 O O . LEU A 1 168 ? -12.821 7.507 22.100 1.00 93.62 168 LEU A O 1
ATOM 1319 N N . LEU A 1 169 ? -11.703 7.691 20.159 1.00 93.31 169 LEU A N 1
ATOM 1320 C CA . LEU A 1 169 ? -12.647 6.891 19.376 1.00 93.31 169 LEU A CA 1
ATOM 1321 C C . LEU A 1 169 ? -12.527 5.391 19.652 1.00 93.31 169 LEU A C 1
ATOM 1323 O O . LEU A 1 169 ? -13.545 4.697 19.744 1.00 93.31 169 LEU A O 1
ATOM 1327 N N . ILE A 1 170 ? -11.308 4.859 19.743 1.00 93.00 170 ILE A N 1
ATOM 1328 C CA . ILE A 1 170 ? -11.037 3.417 19.838 1.00 93.00 170 ILE A CA 1
ATOM 1329 C C . ILE A 1 170 ? -11.016 2.945 21.291 1.00 93.00 170 ILE A C 1
ATOM 1331 O O . ILE A 1 170 ? -11.381 1.786 21.518 1.00 93.00 170 ILE A O 1
ATOM 1335 N N . GLN A 1 171 ? -10.695 3.835 22.239 1.00 93.25 171 GLN A N 1
ATOM 1336 C CA . GLN A 1 171 ? -10.485 3.528 23.658 1.00 93.25 171 GLN A CA 1
ATOM 1337 C C . GLN A 1 171 ? -9.391 2.467 23.843 1.00 93.25 171 GLN A C 1
ATOM 1339 O O . GLN A 1 171 ? -9.607 1.440 24.483 1.00 93.25 171 GLN A O 1
ATOM 1344 N N . ALA A 1 172 ? -8.242 2.696 23.209 1.00 91.56 172 ALA A N 1
ATOM 1345 C CA . ALA A 1 172 ? -7.048 1.860 23.304 1.00 91.56 172 ALA A CA 1
ATOM 1346 C C . ALA A 1 172 ? -5.845 2.719 23.698 1.00 91.56 172 ALA A C 1
ATOM 1348 O O . ALA A 1 172 ? -5.892 3.941 23.563 1.00 91.56 172 ALA A O 1
ATOM 1349 N N . SER A 1 173 ? -4.786 2.078 24.184 1.00 92.75 173 SER A N 1
ATOM 1350 C CA . SER A 1 173 ? -3.538 2.780 24.495 1.00 92.75 173 SER A CA 1
ATOM 1351 C C . SER A 1 173 ? -2.814 3.246 23.226 1.00 92.75 173 SER A C 1
ATOM 1353 O O . SER A 1 173 ? -2.912 2.592 22.184 1.00 92.75 173 SER A O 1
ATOM 1355 N N . GLU A 1 174 ? -2.025 4.321 23.324 1.00 94.88 174 GLU A N 1
ATOM 1356 C CA . GLU A 1 174 ? -1.164 4.821 22.241 1.00 94.88 174 GLU A CA 1
ATOM 1357 C C . GLU A 1 174 ? -0.329 3.704 21.594 1.00 94.88 174 GLU A C 1
ATOM 1359 O O . GLU A 1 174 ? -0.265 3.575 20.372 1.00 94.88 174 GLU A O 1
ATOM 1364 N N . ALA A 1 175 ? 0.264 2.834 22.419 1.00 93.75 175 ALA A N 1
ATOM 1365 C CA . ALA A 1 175 ? 1.082 1.709 21.969 1.00 93.75 175 ALA A CA 1
ATOM 1366 C C . ALA A 1 175 ? 0.288 0.699 21.119 1.00 93.75 175 ALA A C 1
ATOM 1368 O O . ALA A 1 175 ? 0.790 0.163 20.135 1.00 93.75 175 ALA A O 1
ATOM 1369 N N . GLU A 1 176 ? -0.972 0.438 21.466 1.00 92.38 176 GLU A N 1
ATOM 1370 C CA . GLU A 1 176 ? -1.830 -0.451 20.679 1.00 92.38 176 GLU A CA 1
ATOM 1371 C C . GLU A 1 176 ? -2.305 0.198 19.382 1.00 92.38 176 GLU A C 1
ATOM 1373 O O . GLU A 1 176 ? -2.491 -0.495 18.377 1.00 92.38 176 GLU A O 1
ATOM 1378 N N . ILE A 1 177 ? -2.525 1.514 19.401 1.00 95.31 177 ILE A N 1
ATOM 1379 C CA . ILE A 1 177 ? -2.929 2.276 18.221 1.00 95.31 177 ILE A CA 1
ATOM 1380 C C . ILE A 1 177 ? -1.775 2.342 17.233 1.00 95.31 177 ILE A C 1
ATOM 1382 O O . ILE A 1 177 ? -1.971 1.992 16.075 1.00 95.31 177 ILE A O 1
ATOM 1386 N N . THR A 1 178 ? -0.578 2.702 17.687 1.00 94.94 178 THR A N 1
ATOM 1387 C CA . THR A 1 178 ? 0.643 2.728 16.867 1.00 94.94 178 THR A CA 1
ATOM 1388 C C . THR A 1 178 ? 0.949 1.354 16.273 1.00 94.94 178 THR A C 1
ATOM 1390 O O . THR A 1 178 ? 1.066 1.246 15.054 1.00 94.94 178 THR A O 1
ATOM 1393 N N . GLU A 1 179 ? 0.928 0.277 17.069 1.00 94.25 179 GLU A N 1
ATOM 1394 C CA . GLU A 1 179 ? 1.075 -1.098 16.559 1.00 94.25 179 GLU A CA 1
ATOM 1395 C C . GLU A 1 179 ? -0.025 -1.443 15.532 1.00 94.25 179 GLU A C 1
ATOM 1397 O O . GLU A 1 179 ? 0.219 -2.088 14.510 1.00 94.25 179 GLU A O 1
ATOM 1402 N N . GLY A 1 180 ? -1.266 -1.017 15.776 1.00 94.19 180 GLY A N 1
ATOM 1403 C CA . GLY A 1 180 ? -2.379 -1.215 14.850 1.00 94.19 180 GLY A CA 1
ATOM 1404 C C . GLY A 1 180 ? -2.216 -0.452 13.533 1.00 94.19 180 GLY A C 1
ATOM 1405 O O . GLY A 1 180 ? -2.517 -0.999 12.473 1.00 94.19 180 GLY A O 1
ATOM 1406 N N . LEU A 1 181 ? -1.722 0.783 13.591 1.00 94.88 181 LEU A N 1
ATOM 1407 C CA . LEU A 1 181 ? -1.442 1.637 12.439 1.00 94.88 181 LEU A CA 1
ATOM 1408 C C . LEU A 1 181 ? -0.310 1.056 11.591 1.00 94.88 181 LEU A C 1
ATOM 1410 O O . LEU A 1 181 ? -0.471 0.930 10.377 1.00 94.88 181 LEU A O 1
ATOM 1414 N N . GLU A 1 182 ? 0.773 0.606 12.226 1.00 92.06 182 GLU A N 1
ATOM 1415 C CA . GLU A 1 182 ? 1.878 -0.088 11.558 1.00 92.06 182 GLU A CA 1
ATOM 1416 C C . GLU A 1 182 ? 1.402 -1.368 10.865 1.00 92.06 182 GLU A C 1
ATOM 1418 O O . GLU A 1 182 ? 1.669 -1.571 9.683 1.00 92.06 182 GLU A O 1
ATOM 1423 N N . ASN A 1 183 ? 0.608 -2.196 11.552 1.00 91.56 183 ASN A N 1
ATOM 1424 C CA . ASN A 1 183 ? 0.047 -3.426 10.982 1.00 91.56 183 ASN A CA 1
ATOM 1425 C C . ASN A 1 183 ? -0.877 -3.179 9.780 1.00 91.56 183 ASN A C 1
ATOM 1427 O O . ASN A 1 183 ? -1.027 -4.046 8.913 1.00 91.56 183 ASN A O 1
ATOM 1431 N N . LEU A 1 184 ? -1.536 -2.021 9.738 1.00 92.38 184 LEU A N 1
ATOM 1432 C CA . LEU A 1 184 ? -2.395 -1.607 8.632 1.00 92.38 184 LEU A CA 1
ATOM 1433 C C . LEU A 1 184 ? -1.629 -0.869 7.526 1.00 92.38 184 LEU A C 1
ATOM 1435 O O . LEU A 1 184 ? -2.247 -0.512 6.523 1.00 92.38 184 LEU A O 1
ATOM 1439 N N . ASN A 1 185 ? -0.319 -0.658 7.687 1.00 92.62 185 ASN A N 1
ATOM 1440 C CA . ASN A 1 185 ? 0.501 0.218 6.848 1.00 92.62 185 ASN A CA 1
ATOM 1441 C C . ASN A 1 185 ? -0.082 1.637 6.715 1.00 92.62 185 ASN A C 1
ATOM 1443 O O . ASN A 1 185 ? 0.075 2.286 5.677 1.00 92.62 185 ASN A O 1
ATOM 1447 N N . ALA A 1 186 ? -0.778 2.112 7.752 1.00 94.44 186 ALA A N 1
ATOM 1448 C CA . ALA A 1 186 ? -1.206 3.498 7.833 1.00 94.44 186 ALA A CA 1
ATOM 1449 C C . ALA A 1 186 ? 0.024 4.395 8.009 1.00 94.44 186 ALA A C 1
ATOM 1451 O O . ALA A 1 186 ? 1.017 4.000 8.625 1.00 94.44 186 ALA A O 1
ATOM 1452 N N . PHE A 1 187 ? -0.034 5.600 7.459 1.00 93.50 187 PHE A N 1
ATOM 1453 C CA . PHE A 1 187 ? 1.067 6.553 7.530 1.00 93.50 187 PHE A CA 1
ATOM 1454 C C . PHE A 1 187 ? 0.581 7.918 7.977 1.00 93.50 187 PHE A C 1
ATOM 1456 O O . PHE A 1 187 ? -0.590 8.265 7.818 1.00 93.50 187 PHE A O 1
ATOM 1463 N N . GLU A 1 188 ? 1.503 8.674 8.557 1.00 93.44 188 GLU A N 1
ATOM 1464 C CA . GLU A 1 188 ? 1.254 10.025 9.021 1.00 93.44 188 GLU A CA 1
ATOM 1465 C C . GLU A 1 188 ? 1.470 11.021 7.878 1.00 93.44 188 GLU A C 1
ATOM 1467 O O . GLU A 1 188 ? 2.519 11.039 7.229 1.00 93.44 188 GLU A O 1
ATOM 1472 N N . HIS A 1 189 ? 0.466 11.854 7.635 1.00 90.38 189 HIS A N 1
ATOM 1473 C CA . HIS A 1 189 ? 0.501 12.965 6.698 1.00 90.38 189 HIS A CA 1
ATOM 1474 C C . HIS A 1 189 ? -0.120 14.187 7.376 1.00 90.38 189 HIS A C 1
ATOM 1476 O O . HIS A 1 189 ? -1.264 14.137 7.825 1.00 90.38 189 HIS A O 1
ATOM 1482 N N . ASN A 1 190 ? 0.642 15.278 7.482 1.00 89.38 190 ASN A N 1
ATOM 1483 C CA . ASN A 1 190 ? 0.225 16.521 8.144 1.00 89.38 190 ASN A CA 1
ATOM 1484 C C . ASN A 1 190 ? -0.314 16.297 9.575 1.00 89.38 190 ASN A C 1
ATOM 1486 O O . ASN A 1 190 ? -1.373 16.806 9.942 1.00 89.38 190 ASN A O 1
ATOM 1490 N N . GLY A 1 191 ? 0.383 15.475 10.372 1.00 92.19 191 GLY A N 1
ATOM 1491 C CA . GLY A 1 191 ? -0.000 15.162 11.757 1.00 92.19 191 GLY A CA 1
ATOM 1492 C C . GLY A 1 191 ? -1.222 14.246 11.899 1.00 92.19 191 GLY A C 1
ATOM 1493 O O . GLY A 1 191 ? -1.742 14.064 13.001 1.00 92.19 191 GLY A O 1
ATOM 1494 N N . ARG A 1 192 ? -1.732 13.696 10.791 1.00 94.69 192 ARG A N 1
ATOM 1495 C CA . ARG A 1 192 ? -2.910 12.824 10.764 1.00 94.69 192 ARG A CA 1
ATOM 1496 C C . ARG A 1 192 ? -2.572 11.489 10.120 1.00 94.69 192 ARG A C 1
ATOM 1498 O O . ARG A 1 192 ? -1.905 11.425 9.093 1.00 94.69 192 ARG A O 1
ATOM 1505 N N . TYR A 1 193 ? -3.069 10.412 10.709 1.00 95.00 193 TYR A N 1
ATOM 1506 C CA . TYR A 1 193 ? -2.918 9.067 10.181 1.00 95.00 193 TYR A CA 1
ATOM 1507 C C . TYR A 1 193 ? -3.962 8.786 9.114 1.00 95.00 193 TYR A C 1
ATOM 1509 O O . TYR A 1 193 ? -5.165 8.980 9.321 1.00 95.00 193 TYR A O 1
ATOM 1517 N N . VAL A 1 194 ? -3.481 8.300 7.975 1.00 94.06 194 VAL A N 1
ATOM 1518 C CA . VAL A 1 194 ? -4.283 8.009 6.792 1.00 94.06 194 VAL A CA 1
ATOM 1519 C C . VAL A 1 194 ? -3.940 6.616 6.270 1.00 94.06 194 VAL A C 1
ATOM 1521 O O . VAL A 1 194 ? -2.804 6.146 6.365 1.00 94.06 194 VAL A O 1
ATOM 1524 N N . LEU A 1 195 ? -4.947 5.938 5.722 1.00 94.81 195 LEU A N 1
ATOM 1525 C CA . LEU A 1 195 ? -4.786 4.661 5.039 1.00 94.81 195 LEU A CA 1
ATOM 1526 C C . LEU A 1 195 ? -4.779 4.895 3.528 1.00 94.81 195 LEU A C 1
ATOM 1528 O O . LEU A 1 195 ? -5.653 5.588 3.003 1.00 94.81 195 LEU A O 1
ATOM 1532 N N . LEU A 1 196 ? -3.795 4.326 2.834 1.00 94.31 196 LEU A N 1
ATOM 1533 C CA . LEU A 1 196 ? -3.729 4.409 1.379 1.00 94.31 196 LEU A CA 1
ATOM 1534 C C . LEU A 1 196 ? -4.818 3.526 0.766 1.00 94.31 196 LEU A C 1
ATOM 1536 O O . LEU A 1 196 ? -4.908 2.343 1.107 1.00 94.31 196 LEU A O 1
ATOM 1540 N N . ASP A 1 197 ? -5.639 4.083 -0.127 1.00 94.06 197 ASP A N 1
ATOM 1541 C CA . ASP A 1 197 ? -6.623 3.275 -0.838 1.00 94.06 197 ASP A CA 1
ATOM 1542 C C . ASP A 1 197 ? -5.939 2.169 -1.657 1.00 94.06 197 ASP A C 1
ATOM 1544 O O . ASP A 1 197 ? -4.871 2.355 -2.242 1.00 94.06 197 ASP A O 1
ATOM 1548 N N . GLN A 1 198 ? -6.561 0.989 -1.692 1.00 92.06 198 GLN A N 1
ATOM 1549 C CA . GLN A 1 198 ? -5.971 -0.174 -2.348 1.00 92.06 198 GLN A CA 1
ATOM 1550 C C . GLN A 1 198 ? -5.847 0.023 -3.861 1.00 92.06 198 GLN A C 1
ATOM 1552 O O . GLN A 1 198 ? -4.890 -0.478 -4.443 1.00 92.06 198 GLN A O 1
ATOM 1557 N N . GLN A 1 199 ? -6.800 0.703 -4.501 1.00 92.25 199 GLN A N 1
ATOM 1558 C CA . GLN A 1 199 ? -6.747 0.947 -5.937 1.00 92.25 199 GLN A CA 1
ATOM 1559 C C . GLN A 1 199 ? -5.630 1.938 -6.264 1.00 92.25 199 GLN A C 1
ATOM 1561 O O . GLN A 1 199 ? -4.798 1.635 -7.114 1.00 92.25 199 GLN A O 1
ATOM 1566 N N . LEU A 1 200 ? -5.543 3.046 -5.521 1.00 93.50 200 LEU A N 1
ATOM 1567 C CA . LEU A 1 200 ? -4.452 4.014 -5.674 1.00 93.50 200 LEU A CA 1
ATOM 1568 C C . LEU A 1 200 ? -3.081 3.361 -5.448 1.00 93.50 200 LEU A C 1
ATOM 1570 O O . LEU A 1 200 ? -2.146 3.591 -6.213 1.00 93.50 200 LEU A O 1
ATOM 1574 N N . HIS A 1 201 ? -2.966 2.515 -4.422 1.00 94.25 201 HIS A N 1
ATOM 1575 C CA . HIS A 1 201 ? -1.770 1.713 -4.184 1.00 94.25 201 HIS A CA 1
ATOM 1576 C C . HIS A 1 201 ? -1.433 0.837 -5.397 1.00 94.25 201 HIS A C 1
ATOM 1578 O O . HIS A 1 201 ? -0.287 0.812 -5.841 1.00 94.25 201 HIS A O 1
ATOM 1584 N N . ASP A 1 202 ? -2.404 0.063 -5.890 1.00 93.69 202 ASP A N 1
ATOM 1585 C CA . ASP A 1 202 ? -2.224 -0.878 -6.996 1.00 93.69 202 ASP A CA 1
ATOM 1586 C C . ASP A 1 202 ? -1.764 -0.148 -8.272 1.00 93.69 202 ASP A C 1
ATOM 1588 O O . ASP A 1 202 ? -0.779 -0.553 -8.883 1.00 93.69 202 ASP A O 1
ATOM 1592 N N . GLU A 1 203 ? -2.426 0.950 -8.636 1.00 93.62 203 GLU A N 1
ATOM 1593 C CA . GLU A 1 203 ? -2.122 1.748 -9.831 1.00 93.62 203 GLU A CA 1
ATOM 1594 C C . GLU A 1 203 ? -0.762 2.440 -9.727 1.00 93.62 203 GLU A C 1
ATOM 1596 O O . GLU A 1 203 ? 0.073 2.320 -10.625 1.00 93.62 203 GLU A O 1
ATOM 1601 N N . THR A 1 204 ? -0.493 3.101 -8.598 1.00 94.69 204 THR A N 1
ATOM 1602 C CA . THR A 1 204 ? 0.783 3.794 -8.383 1.00 94.69 204 THR A CA 1
ATOM 1603 C C . THR A 1 204 ? 1.941 2.808 -8.414 1.00 94.69 204 THR A C 1
ATOM 1605 O O . THR A 1 204 ? 2.948 3.048 -9.077 1.00 94.69 204 THR A O 1
ATOM 1608 N N . PHE A 1 205 ? 1.805 1.659 -7.752 1.00 95.25 205 PHE A N 1
ATOM 1609 C CA . PHE A 1 205 ? 2.864 0.659 -7.740 1.00 95.25 205 PHE A CA 1
ATOM 1610 C C . PHE A 1 205 ? 3.109 0.043 -9.129 1.00 95.25 205 PHE A C 1
ATOM 1612 O O . PHE A 1 205 ? 4.254 -0.237 -9.493 1.00 95.25 205 PHE A O 1
ATOM 1619 N N . ASP A 1 206 ? 2.062 -0.116 -9.939 1.00 93.25 206 ASP A N 1
ATOM 1620 C CA . ASP A 1 206 ? 2.173 -0.576 -11.326 1.00 93.25 206 ASP A CA 1
ATOM 1621 C C . ASP A 1 206 ? 2.934 0.427 -12.197 1.00 93.25 206 ASP A C 1
ATOM 1623 O O . ASP A 1 206 ? 3.823 0.032 -12.962 1.00 93.25 206 ASP A O 1
ATOM 1627 N N . MET A 1 207 ? 2.659 1.720 -12.024 1.00 93.94 207 MET A N 1
ATOM 1628 C CA . MET A 1 207 ? 3.410 2.796 -12.673 1.00 93.94 207 MET A CA 1
ATOM 1629 C C . MET A 1 207 ? 4.880 2.801 -12.236 1.00 93.94 207 MET A C 1
ATOM 1631 O O . MET A 1 207 ? 5.767 2.833 -13.089 1.00 93.94 207 MET A O 1
ATOM 1635 N N . MET A 1 208 ? 5.167 2.660 -10.934 1.00 95.38 208 MET A N 1
ATOM 1636 C CA . MET A 1 208 ? 6.547 2.588 -10.423 1.00 95.38 208 MET A CA 1
ATOM 1637 C C . MET A 1 208 ? 7.326 1.446 -11.084 1.00 95.38 208 MET A C 1
ATOM 1639 O O . MET A 1 208 ? 8.428 1.654 -11.588 1.00 95.38 208 MET A O 1
ATOM 1643 N N . LEU A 1 209 ? 6.747 0.242 -11.127 1.00 94.00 209 LEU A N 1
ATOM 1644 C CA . LEU A 1 209 ? 7.386 -0.926 -11.742 1.00 94.00 209 LEU A CA 1
ATOM 1645 C C . LEU A 1 209 ? 7.596 -0.752 -13.251 1.00 94.00 209 LEU A C 1
ATOM 1647 O O . LEU A 1 209 ? 8.611 -1.205 -13.787 1.00 94.00 209 LEU A O 1
ATOM 1651 N N . THR A 1 210 ? 6.670 -0.075 -13.928 1.00 93.00 210 THR A N 1
ATOM 1652 C CA . THR A 1 210 ? 6.793 0.253 -15.353 1.00 93.00 210 THR A CA 1
ATOM 1653 C C . THR A 1 210 ? 7.972 1.192 -15.592 1.00 93.00 210 THR A C 1
ATOM 1655 O O . THR A 1 210 ? 8.794 0.916 -16.464 1.00 93.00 210 THR A O 1
ATOM 1658 N N . ILE A 1 211 ? 8.126 2.237 -14.774 1.00 94.88 211 ILE A N 1
ATOM 1659 C CA . ILE A 1 211 ? 9.245 3.188 -14.867 1.00 94.88 211 ILE A CA 1
ATOM 1660 C C . ILE A 1 211 ? 10.581 2.501 -14.568 1.00 94.88 211 ILE A C 1
ATOM 1662 O O . ILE A 1 211 ? 11.535 2.680 -15.325 1.00 94.88 211 ILE A O 1
ATOM 1666 N N . ILE A 1 212 ? 10.651 1.684 -13.510 1.00 94.81 212 ILE A N 1
ATOM 1667 C CA . ILE A 1 212 ? 11.852 0.904 -13.151 1.00 94.81 212 ILE A CA 1
ATOM 1668 C C . ILE A 1 212 ? 12.287 0.030 -14.327 1.00 94.81 212 ILE A C 1
ATOM 1670 O O . ILE A 1 212 ? 13.459 0.027 -14.698 1.00 94.81 212 ILE A O 1
ATOM 1674 N N . THR A 1 213 ? 11.334 -0.668 -14.947 1.00 92.44 213 THR A N 1
ATOM 1675 C CA . THR A 1 213 ? 11.605 -1.554 -16.085 1.00 92.44 213 THR A CA 1
ATOM 1676 C C . THR A 1 213 ? 12.019 -0.759 -17.324 1.00 92.44 213 THR A C 1
ATOM 1678 O O . THR A 1 213 ? 12.992 -1.117 -17.982 1.00 92.44 213 THR A O 1
ATOM 1681 N N . ALA A 1 214 ? 11.328 0.343 -17.628 1.00 93.00 214 ALA A N 1
ATOM 1682 C CA . ALA A 1 214 ? 11.610 1.185 -18.791 1.00 93.00 214 ALA A CA 1
ATOM 1683 C C . ALA A 1 214 ? 12.990 1.856 -18.714 1.00 93.00 214 ALA A C 1
ATOM 1685 O O . ALA A 1 214 ? 13.680 1.967 -19.725 1.00 93.00 214 ALA A O 1
ATOM 1686 N N . LYS A 1 215 ? 13.405 2.274 -17.513 1.00 95.25 215 LYS A N 1
ATOM 1687 C CA . LYS A 1 215 ? 14.719 2.879 -17.248 1.00 95.25 215 LYS A CA 1
ATOM 1688 C C . LYS A 1 215 ? 15.808 1.850 -16.912 1.00 95.25 215 LYS A C 1
ATOM 1690 O O . LYS A 1 215 ? 16.944 2.246 -16.673 1.00 95.25 215 LYS A O 1
ATOM 1695 N N . ALA A 1 216 ? 15.477 0.555 -16.892 1.00 94.75 216 ALA A N 1
ATOM 1696 C CA . ALA A 1 216 ? 16.368 -0.536 -16.490 1.00 94.75 216 ALA A CA 1
ATOM 1697 C C . ALA A 1 216 ? 17.063 -0.295 -15.129 1.00 94.75 216 ALA A C 1
ATOM 1699 O O . ALA A 1 216 ? 18.249 -0.585 -14.964 1.00 94.75 216 ALA A O 1
ATOM 1700 N N . LEU A 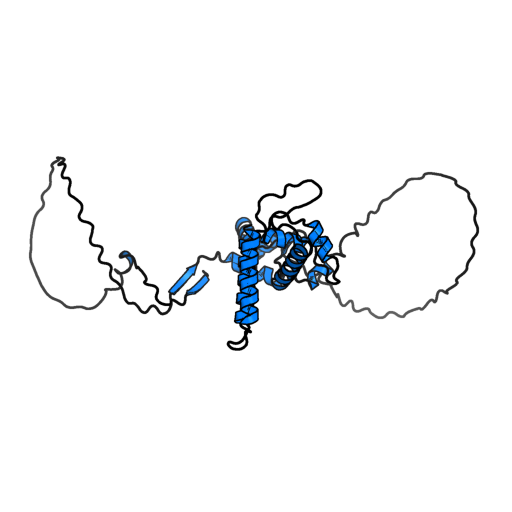1 217 ? 16.328 0.249 -14.152 1.00 93.62 217 LEU A N 1
ATOM 1701 C CA . LEU A 1 217 ? 16.866 0.526 -12.818 1.00 93.62 217 LEU A CA 1
ATOM 1702 C C . LEU A 1 217 ? 17.050 -0.781 -12.027 1.00 93.62 217 LEU A C 1
ATOM 1704 O O . LEU A 1 217 ? 16.169 -1.646 -12.061 1.00 93.62 217 LEU A O 1
ATOM 1708 N N . PRO A 1 218 ? 18.159 -0.942 -11.282 1.00 92.56 218 PRO A N 1
ATOM 1709 C CA . PRO A 1 218 ? 18.360 -2.114 -10.439 1.00 92.56 218 PRO A CA 1
ATOM 1710 C C . PRO A 1 218 ? 17.402 -2.083 -9.241 1.00 92.56 218 PRO A C 1
ATOM 1712 O O . PRO A 1 218 ? 17.320 -1.089 -8.520 1.00 92.56 218 PRO A O 1
ATOM 1715 N N . PHE A 1 219 ? 16.710 -3.193 -8.976 1.00 89.94 219 PHE A N 1
ATOM 1716 C CA . PHE A 1 219 ? 15.743 -3.295 -7.874 1.00 89.94 219 PHE A CA 1
ATOM 1717 C C . PHE A 1 219 ? 16.373 -3.112 -6.488 1.00 89.94 219 PHE A C 1
ATOM 1719 O O . PHE A 1 219 ? 15.702 -2.671 -5.558 1.00 89.94 219 PHE A O 1
ATOM 1726 N N . GLN A 1 220 ? 17.666 -3.408 -6.352 1.00 91.69 220 GLN A N 1
ATOM 1727 C CA . GLN A 1 220 ? 18.424 -3.226 -5.116 1.00 91.69 220 GLN A CA 1
ATOM 1728 C C . GLN A 1 220 ? 18.741 -1.750 -4.834 1.00 91.69 220 GLN A C 1
ATOM 1730 O O . GLN A 1 220 ? 19.100 -1.403 -3.710 1.00 91.69 220 GLN A O 1
ATOM 1735 N N . ARG A 1 221 ? 18.643 -0.879 -5.846 1.00 91.56 221 ARG A N 1
ATOM 1736 C CA . ARG A 1 221 ? 19.000 0.535 -5.739 1.00 91.56 221 ARG A CA 1
ATOM 1737 C C . ARG A 1 221 ? 18.139 1.388 -6.669 1.00 91.56 221 ARG A C 1
ATOM 1739 O O . ARG A 1 221 ? 18.602 1.875 -7.698 1.00 91.56 221 ARG A O 1
ATOM 1746 N N . VAL A 1 222 ? 16.888 1.598 -6.274 1.00 93.50 222 VAL A N 1
ATOM 1747 C CA . VAL A 1 222 ? 15.943 2.465 -6.989 1.00 93.50 222 VAL A CA 1
ATOM 1748 C C . VAL A 1 222 ? 15.993 3.876 -6.405 1.00 93.50 222 VAL A C 1
ATOM 1750 O O . VAL A 1 222 ? 15.817 4.053 -5.201 1.00 93.50 222 VAL A O 1
ATOM 1753 N N . SER A 1 223 ? 16.236 4.885 -7.245 1.00 93.25 223 SER A N 1
ATOM 1754 C CA . SER A 1 223 ? 16.226 6.296 -6.835 1.00 93.25 223 SER A CA 1
ATOM 1755 C C . SER A 1 223 ? 14.795 6.819 -6.715 1.00 93.25 223 SER A C 1
ATOM 1757 O O . SER A 1 223 ? 14.039 6.797 -7.687 1.00 93.25 223 SER A O 1
ATOM 1759 N N . GLU A 1 224 ? 14.425 7.333 -5.539 1.00 93.38 224 GLU A N 1
ATOM 1760 C CA . GLU A 1 224 ? 13.098 7.921 -5.297 1.00 93.38 224 GLU A CA 1
ATOM 1761 C C . GLU A 1 224 ? 12.805 9.073 -6.267 1.00 93.38 224 GLU A C 1
ATOM 1763 O O . GLU A 1 224 ? 11.748 9.111 -6.895 1.00 93.38 224 GLU A O 1
ATOM 1768 N N . LYS A 1 225 ? 13.784 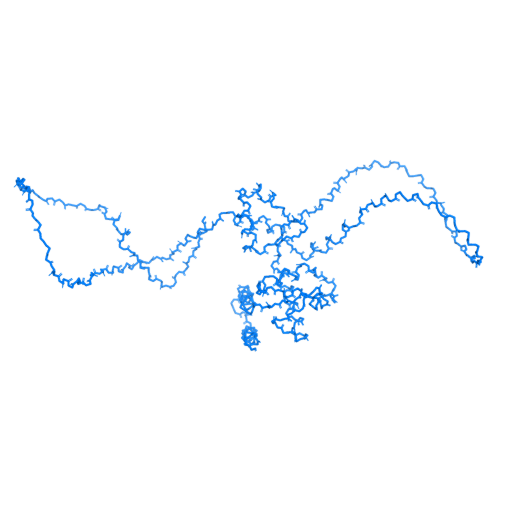9.964 -6.463 1.00 93.69 225 LYS A N 1
ATOM 1769 C CA . LYS A 1 225 ? 13.654 11.130 -7.347 1.00 93.69 225 LYS A CA 1
ATOM 1770 C C . LYS A 1 225 ? 13.434 10.745 -8.803 1.00 93.69 225 LYS A C 1
ATOM 1772 O O . LYS A 1 225 ? 12.669 11.401 -9.496 1.00 93.69 225 LYS A O 1
ATOM 1777 N N . GLU A 1 226 ? 14.101 9.696 -9.280 1.00 94.81 226 GLU A N 1
ATOM 1778 C CA . GLU A 1 226 ? 13.957 9.253 -10.670 1.00 94.81 226 GLU A CA 1
ATOM 1779 C C . GLU A 1 226 ? 12.582 8.651 -10.951 1.00 94.81 226 GLU A C 1
ATOM 1781 O O . GLU A 1 226 ? 12.100 8.745 -12.086 1.00 94.81 226 GLU A O 1
ATOM 1786 N N . ILE A 1 227 ? 11.969 8.025 -9.941 1.00 95.38 227 ILE A N 1
ATOM 1787 C CA . ILE A 1 227 ? 10.604 7.510 -10.033 1.00 95.38 227 ILE A CA 1
ATOM 1788 C C . ILE A 1 227 ? 9.604 8.658 -9.989 1.00 95.38 227 ILE A C 1
ATOM 1790 O O . ILE A 1 227 ? 8.782 8.739 -10.895 1.00 95.38 227 ILE A O 1
ATOM 1794 N N . ILE A 1 228 ? 9.729 9.584 -9.033 1.00 94.56 228 ILE A N 1
ATOM 1795 C CA . ILE A 1 228 ? 8.863 10.773 -8.947 1.00 94.56 228 ILE A CA 1
ATOM 1796 C C . ILE A 1 228 ? 8.926 11.578 -10.255 1.00 94.56 228 ILE A C 1
ATOM 1798 O O . ILE A 1 228 ? 7.901 11.814 -10.885 1.00 94.56 228 ILE A O 1
ATOM 1802 N N . ALA A 1 229 ? 10.129 11.875 -10.756 1.00 94.31 229 ALA A N 1
ATOM 1803 C CA . ALA A 1 229 ? 10.305 12.586 -12.024 1.00 94.31 229 ALA A CA 1
ATOM 1804 C C . ALA A 1 229 ? 9.777 11.807 -13.244 1.00 94.31 229 ALA A C 1
ATOM 1806 O O . ALA A 1 229 ? 9.483 12.402 -14.276 1.00 94.31 229 ALA A O 1
ATOM 1807 N N . GLY A 1 230 ? 9.699 10.474 -13.163 1.00 93.56 230 GLY A N 1
ATOM 1808 C CA . GLY A 1 230 ? 9.088 9.647 -14.204 1.00 93.56 230 GLY A CA 1
ATOM 1809 C C . GLY A 1 230 ? 7.559 9.665 -14.175 1.00 93.56 230 GLY A C 1
ATOM 1810 O O . GLY A 1 230 ? 6.953 9.488 -15.225 1.00 93.56 230 GLY A O 1
ATOM 1811 N N . MET A 1 231 ? 6.958 9.876 -13.001 1.00 91.94 231 MET A N 1
ATOM 1812 C CA . MET A 1 231 ? 5.505 9.950 -12.796 1.00 91.94 231 MET A CA 1
ATOM 1813 C C . MET A 1 231 ? 4.938 11.346 -13.059 1.00 91.94 231 MET A C 1
ATOM 1815 O O . MET A 1 231 ? 3.777 11.475 -13.424 1.00 91.94 231 MET A O 1
ATOM 1819 N N . ASP A 1 232 ? 5.766 12.384 -12.943 1.00 87.31 232 ASP A N 1
ATOM 1820 C CA . ASP A 1 232 ? 5.399 13.780 -13.223 1.00 87.31 232 ASP A CA 1
ATOM 1821 C C . ASP A 1 232 ? 5.055 14.070 -14.702 1.00 87.31 232 ASP A C 1
ATOM 1823 O O . ASP A 1 232 ? 4.784 15.214 -15.060 1.00 87.31 232 ASP A O 1
ATOM 1827 N N . MET A 1 233 ? 5.084 13.057 -15.572 1.00 76.00 233 MET A N 1
ATOM 1828 C CA . MET A 1 233 ? 4.797 13.195 -17.004 1.00 76.00 233 MET A CA 1
ATOM 1829 C C . MET A 1 233 ? 3.300 13.093 -17.340 1.00 76.00 233 MET A C 1
ATOM 1831 O O . MET A 1 233 ? 2.914 13.484 -18.442 1.00 76.00 233 MET A O 1
ATOM 1835 N N . ASP A 1 234 ? 2.471 12.596 -16.418 1.00 76.06 234 ASP A N 1
ATOM 1836 C CA . ASP A 1 234 ? 1.037 12.369 -16.628 1.00 76.06 234 ASP A CA 1
ATOM 1837 C C . ASP A 1 234 ? 0.174 13.475 -15.979 1.00 76.06 234 ASP A C 1
ATOM 1839 O O . ASP A 1 234 ? 0.568 14.088 -14.985 1.00 76.06 234 ASP A O 1
ATOM 1843 N N . GLU A 1 235 ? -1.023 13.739 -16.528 1.00 78.06 235 GLU A N 1
ATOM 1844 C CA . GLU A 1 235 ? -1.966 14.750 -15.995 1.00 78.06 235 GLU A CA 1
ATOM 1845 C C . GLU A 1 235 ? -2.419 14.429 -14.555 1.00 78.06 235 GLU A C 1
ATOM 1847 O O . GLU A 1 235 ? -2.691 15.329 -13.757 1.00 78.06 235 GLU A O 1
ATOM 1852 N N . ASP A 1 236 ? -2.428 13.143 -14.205 1.00 83.00 236 ASP A N 1
ATOM 1853 C CA . ASP A 1 236 ? -2.823 12.616 -12.902 1.00 83.00 236 ASP A CA 1
ATOM 1854 C C . ASP A 1 236 ? -1.614 12.486 -11.965 1.00 83.00 236 ASP A C 1
ATOM 1856 O O . ASP A 1 236 ? -1.204 11.389 -11.572 1.00 83.00 236 ASP A O 1
ATOM 1860 N N . LYS A 1 237 ? -1.021 13.629 -11.599 1.00 87.69 237 LYS A N 1
ATOM 1861 C CA . LYS A 1 237 ? 0.157 13.661 -10.723 1.00 87.69 237 LYS A CA 1
ATOM 1862 C C . LYS A 1 237 ? -0.131 12.975 -9.383 1.00 87.69 237 LYS A C 1
ATOM 1864 O O . LYS A 1 237 ? -0.873 13.484 -8.537 1.00 87.69 237 LYS A O 1
ATOM 1869 N N . VAL A 1 238 ? 0.529 11.840 -9.161 1.00 91.44 238 VAL A N 1
ATOM 1870 C CA . VAL A 1 238 ? 0.535 11.156 -7.866 1.00 91.44 238 VAL A CA 1
ATOM 1871 C C . VAL A 1 238 ? 1.455 11.918 -6.908 1.00 91.44 238 VAL A C 1
ATOM 1873 O O . VAL A 1 238 ? 2.605 12.176 -7.258 1.00 91.44 238 VAL A O 1
ATOM 1876 N N . PRO A 1 239 ? 1.007 12.268 -5.688 1.00 91.81 239 PRO A N 1
ATOM 1877 C CA . PRO A 1 239 ? 1.867 12.970 -4.746 1.00 91.81 239 PRO A CA 1
ATOM 1878 C C . PRO A 1 239 ? 3.081 12.149 -4.310 1.00 91.81 239 PRO A C 1
ATOM 1880 O O . PRO A 1 239 ? 2.971 10.962 -3.994 1.00 91.81 239 PRO A O 1
ATOM 1883 N N . ASP A 1 240 ? 4.212 12.829 -4.147 1.00 93.19 240 ASP A N 1
ATOM 1884 C CA . ASP A 1 240 ? 5.500 12.258 -3.742 1.00 93.19 240 ASP A CA 1
ATOM 1885 C C . ASP A 1 240 ? 5.399 11.405 -2.467 1.00 93.19 240 ASP A C 1
ATOM 1887 O O . ASP A 1 240 ? 5.993 10.331 -2.362 1.00 93.19 240 ASP A O 1
ATOM 1891 N N . PHE A 1 241 ? 4.592 11.840 -1.493 1.00 91.56 241 PHE A N 1
ATOM 1892 C CA . PHE A 1 241 ? 4.423 11.119 -0.231 1.00 91.56 241 PHE A CA 1
ATOM 1893 C C . PHE A 1 241 ? 3.744 9.750 -0.409 1.00 91.56 241 PHE A C 1
ATOM 1895 O O . PHE A 1 241 ? 4.021 8.832 0.364 1.00 91.56 241 PHE A O 1
ATOM 1902 N N . VAL A 1 242 ? 2.889 9.584 -1.427 1.00 94.19 242 VAL A N 1
ATOM 1903 C CA . VAL A 1 242 ? 2.261 8.294 -1.758 1.00 94.19 242 VAL A CA 1
ATOM 1904 C C . VAL A 1 242 ? 3.311 7.344 -2.321 1.00 94.19 242 VAL A C 1
ATOM 1906 O O . VAL A 1 242 ? 3.415 6.204 -1.868 1.00 94.19 242 VAL A O 1
ATOM 1909 N N . VAL A 1 243 ? 4.139 7.829 -3.250 1.00 94.94 243 VAL A N 1
ATOM 1910 C CA . VAL A 1 243 ? 5.248 7.061 -3.838 1.00 94.94 243 VAL A CA 1
ATOM 1911 C C . VAL A 1 243 ? 6.212 6.603 -2.743 1.00 94.94 243 VAL A C 1
ATOM 1913 O O . VAL A 1 243 ? 6.541 5.418 -2.644 1.00 94.94 243 VAL A O 1
ATOM 1916 N N . LYS A 1 244 ? 6.594 7.519 -1.850 1.00 93.56 244 LYS A N 1
ATOM 1917 C CA . LYS A 1 244 ? 7.450 7.235 -0.694 1.00 93.56 244 LYS A CA 1
ATOM 1918 C C . LYS A 1 244 ? 6.845 6.193 0.246 1.00 93.56 244 LYS A C 1
ATOM 1920 O O . LYS A 1 244 ? 7.549 5.305 0.728 1.00 93.56 244 LYS A O 1
ATOM 1925 N N . GLN A 1 245 ? 5.538 6.259 0.489 1.00 93.75 245 GLN A N 1
ATOM 1926 C CA . GLN A 1 245 ? 4.861 5.266 1.316 1.00 93.75 245 GLN A CA 1
ATOM 1927 C C . GLN A 1 245 ? 4.850 3.881 0.656 1.00 93.75 245 GLN A C 1
ATOM 1929 O O . GLN A 1 245 ? 5.056 2.875 1.335 1.00 93.75 245 GLN A O 1
ATOM 1934 N N . ILE A 1 246 ? 4.658 3.803 -0.660 1.00 95.12 246 ILE A N 1
ATOM 1935 C CA . ILE A 1 246 ? 4.707 2.535 -1.403 1.00 95.12 246 ILE A CA 1
ATOM 1936 C C . ILE A 1 246 ? 6.109 1.932 -1.377 1.00 95.12 246 ILE A C 1
ATOM 1938 O O . ILE A 1 246 ? 6.248 0.727 -1.146 1.00 95.12 246 ILE A O 1
ATOM 1942 N N . PHE A 1 247 ? 7.150 2.757 -1.500 1.00 94.44 247 PHE A N 1
ATOM 1943 C CA . PHE A 1 247 ? 8.516 2.308 -1.251 1.00 94.44 247 PHE A CA 1
ATOM 1944 C C . PHE A 1 247 ? 8.668 1.718 0.149 1.00 94.44 247 PHE A C 1
ATOM 1946 O O . PHE A 1 247 ? 9.171 0.604 0.273 1.00 94.44 247 PHE A O 1
ATOM 1953 N N . ARG A 1 248 ? 8.171 2.387 1.194 1.00 92.31 248 ARG A N 1
ATOM 1954 C CA . ARG A 1 248 ? 8.231 1.878 2.574 1.00 92.31 248 ARG A CA 1
ATOM 1955 C C . ARG A 1 248 ? 7.526 0.525 2.750 1.00 92.31 248 ARG A C 1
ATOM 1957 O O . ARG A 1 248 ? 7.994 -0.298 3.527 1.00 92.31 248 ARG A O 1
ATOM 1964 N N . MET A 1 249 ? 6.432 0.271 2.030 1.00 92.88 249 MET A N 1
ATOM 1965 C CA . MET A 1 249 ? 5.689 -0.999 2.104 1.00 92.88 249 MET A CA 1
ATOM 1966 C C . MET A 1 249 ? 6.370 -2.162 1.367 1.00 92.88 249 MET A C 1
ATOM 1968 O O . MET A 1 249 ? 6.175 -3.328 1.727 1.00 92.88 249 MET A O 1
ATOM 1972 N N . HIS A 1 250 ? 7.142 -1.868 0.320 1.00 94.31 250 HIS A N 1
ATOM 1973 C CA . HIS A 1 250 ? 7.735 -2.883 -0.558 1.00 94.31 250 HIS A CA 1
ATOM 1974 C C . HIS A 1 250 ? 9.260 -2.943 -0.533 1.00 94.31 250 HIS A C 1
ATOM 1976 O O . HIS A 1 250 ? 9.826 -3.775 -1.239 1.00 94.31 250 HIS A O 1
ATOM 1982 N N . SER A 1 251 ? 9.919 -2.124 0.279 1.00 93.38 251 SER A N 1
ATOM 1983 C CA . SER A 1 251 ? 11.372 -2.139 0.445 1.00 93.38 251 SER A CA 1
ATOM 1984 C C . SER A 1 251 ? 11.772 -2.806 1.750 1.00 93.38 251 SER A C 1
ATOM 1986 O O . SER A 1 251 ? 11.026 -2.787 2.730 1.00 93.38 251 SER A O 1
ATOM 1988 N N . ASP A 1 252 ? 12.970 -3.375 1.778 1.00 88.31 252 ASP A N 1
ATOM 1989 C CA . ASP A 1 252 ? 13.565 -3.804 3.036 1.00 88.31 252 ASP A CA 1
ATOM 1990 C C . ASP A 1 252 ? 14.012 -2.572 3.835 1.00 88.31 252 ASP A C 1
ATOM 1992 O O . ASP A 1 252 ? 14.639 -1.661 3.297 1.00 88.31 252 ASP A O 1
ATOM 1996 N N . ASN A 1 253 ? 13.709 -2.544 5.141 1.00 66.50 253 ASN A N 1
ATOM 1997 C CA . ASN A 1 253 ? 14.053 -1.465 6.089 1.00 66.50 253 ASN A CA 1
ATOM 1998 C C . ASN A 1 253 ? 15.575 -1.258 6.285 1.00 66.50 253 ASN A C 1
ATOM 2000 O O . ASN A 1 253 ? 16.017 -0.629 7.252 1.00 66.50 253 ASN A O 1
ATOM 2004 N N . THR A 1 254 ? 16.408 -1.811 5.407 1.00 56.03 254 THR A N 1
ATOM 2005 C CA . THR A 1 254 ? 17.851 -1.621 5.396 1.00 56.03 254 THR A CA 1
ATOM 2006 C C . THR A 1 254 ? 18.150 -0.214 4.905 1.00 56.03 254 THR A C 1
ATOM 2008 O O . THR A 1 254 ? 18.308 0.021 3.713 1.00 56.03 254 THR A O 1
ATOM 2011 N N . LYS A 1 255 ? 18.140 0.704 5.877 1.00 55.41 255 LYS A N 1
ATOM 2012 C CA . LYS A 1 255 ? 18.676 2.066 5.878 1.00 55.41 255 LYS A CA 1
ATOM 2013 C C . LYS A 1 255 ? 19.240 2.500 4.527 1.00 55.41 255 LYS A C 1
ATOM 2015 O O . LYS A 1 255 ? 20.350 2.122 4.162 1.00 55.41 255 LYS A O 1
ATOM 2020 N N . THR A 1 256 ? 18.479 3.371 3.874 1.00 53.19 256 THR A N 1
ATOM 2021 C CA . THR A 1 256 ? 18.994 4.447 3.034 1.00 53.19 256 THR A CA 1
ATOM 2022 C C . THR A 1 256 ? 20.341 4.908 3.583 1.00 53.19 256 THR A C 1
ATOM 2024 O O . THR A 1 256 ? 20.417 5.497 4.666 1.00 53.19 256 THR A O 1
ATOM 2027 N N . GLU A 1 257 ? 21.418 4.641 2.848 1.00 53.50 257 GLU A N 1
ATOM 2028 C CA . GLU A 1 257 ? 22.603 5.481 2.936 1.00 53.50 257 GLU A CA 1
ATOM 2029 C C . GLU A 1 257 ? 22.125 6.891 2.590 1.00 53.50 257 GLU A C 1
ATOM 2031 O O . GLU A 1 257 ? 21.957 7.235 1.421 1.00 53.50 257 GLU A O 1
ATOM 2036 N N . HIS A 1 258 ? 21.805 7.680 3.619 1.00 54.72 258 HIS A N 1
ATOM 2037 C CA . HIS A 1 258 ? 21.445 9.084 3.489 1.00 54.72 258 HIS A CA 1
ATOM 2038 C C . HIS A 1 258 ? 22.697 9.855 3.075 1.00 54.72 258 HIS A C 1
ATOM 2040 O O . HIS A 1 258 ? 23.310 10.581 3.854 1.00 54.72 258 HIS A O 1
ATOM 2046 N N . THR A 1 259 ? 23.094 9.680 1.823 1.00 55.66 259 THR A N 1
ATOM 2047 C CA . THR A 1 259 ? 23.916 10.669 1.150 1.00 55.66 259 THR A CA 1
ATOM 2048 C C . THR A 1 259 ? 22.968 11.835 0.901 1.00 55.66 259 THR A C 1
ATOM 2050 O O . THR A 1 259 ? 21.940 11.640 0.262 1.00 55.66 259 THR A O 1
ATOM 2053 N N . LEU A 1 260 ? 23.270 13.007 1.472 1.00 58.53 260 LEU A N 1
ATOM 2054 C CA . LEU A 1 260 ? 22.389 14.177 1.667 1.00 58.53 260 LEU A CA 1
ATOM 2055 C C . LEU A 1 260 ? 21.483 14.618 0.495 1.00 58.53 260 LEU A C 1
ATOM 2057 O O . LEU A 1 260 ? 20.605 15.448 0.710 1.00 58.53 260 LEU A O 1
ATOM 2061 N N . ALA A 1 261 ? 21.674 14.105 -0.719 1.00 67.38 261 ALA A N 1
ATOM 2062 C CA . ALA A 1 261 ? 20.869 14.446 -1.878 1.00 67.38 261 ALA A CA 1
ATOM 2063 C C . ALA A 1 261 ? 19.839 13.372 -2.261 1.00 67.38 261 ALA A C 1
ATOM 2065 O O . ALA A 1 261 ? 18.719 13.752 -2.585 1.00 67.38 261 ALA A O 1
ATOM 2066 N N . ASP A 1 262 ? 20.154 12.073 -2.221 1.00 79.06 262 ASP A N 1
ATOM 2067 C CA . ASP A 1 262 ? 19.357 11.057 -2.925 1.00 79.06 262 ASP A CA 1
ATOM 2068 C C . ASP A 1 262 ? 18.989 9.871 -2.026 1.00 79.06 262 ASP A C 1
ATOM 2070 O O . ASP A 1 262 ? 19.852 9.185 -1.476 1.00 79.06 262 ASP A O 1
ATOM 2074 N N . SER A 1 263 ? 17.683 9.620 -1.902 1.00 88.44 263 SER A N 1
ATOM 2075 C CA . SER A 1 263 ? 17.147 8.456 -1.193 1.00 88.44 263 SER A CA 1
ATOM 2076 C C . SER A 1 263 ? 17.069 7.271 -2.154 1.00 88.44 263 SER A C 1
ATOM 2078 O O . SER A 1 263 ? 16.333 7.308 -3.145 1.00 88.44 263 SER A O 1
ATOM 2080 N N . PHE A 1 264 ? 17.844 6.227 -1.863 1.00 91.12 264 PHE A N 1
ATOM 2081 C CA . PHE A 1 264 ? 17.821 4.961 -2.592 1.00 91.12 264 PHE A CA 1
ATOM 2082 C C . PHE A 1 264 ? 17.044 3.901 -1.814 1.00 91.12 264 PHE A C 1
ATOM 2084 O O . PHE A 1 264 ? 17.238 3.743 -0.610 1.00 91.12 264 PHE A O 1
ATOM 2091 N N . TRP A 1 265 ? 16.217 3.138 -2.522 1.00 92.69 265 TRP A N 1
ATOM 2092 C CA . TRP A 1 265 ? 15.374 2.088 -1.960 1.00 92.69 265 TRP A CA 1
ATOM 2093 C C . TRP A 1 265 ? 15.756 0.716 -2.524 1.00 92.69 265 TRP A C 1
ATOM 2095 O O . TRP A 1 265 ? 15.994 0.576 -3.726 1.00 92.69 265 TRP A O 1
ATOM 2105 N N . CYS A 1 266 ? 15.803 -0.294 -1.652 1.00 93.31 266 CYS A N 1
ATOM 2106 C CA . CYS A 1 266 ? 16.023 -1.692 -2.021 1.00 93.31 266 CYS A CA 1
ATOM 2107 C C . CYS A 1 266 ? 14.687 -2.436 -1.982 1.00 93.31 266 CYS A C 1
ATOM 2109 O O . CYS A 1 266 ? 14.143 -2.700 -0.907 1.00 93.31 266 CYS A O 1
ATOM 2111 N N . LEU A 1 267 ? 14.140 -2.741 -3.155 1.00 93.19 267 LEU A N 1
ATOM 2112 C CA . LEU A 1 267 ? 12.840 -3.382 -3.297 1.00 93.19 267 LEU A CA 1
ATOM 2113 C C . LEU A 1 267 ? 12.906 -4.871 -2.930 1.00 93.19 267 LEU A C 1
ATOM 2115 O O . LEU A 1 267 ? 13.667 -5.644 -3.510 1.00 93.19 267 LEU A O 1
ATOM 2119 N N . ASN A 1 268 ? 12.045 -5.297 -2.005 1.00 93.00 268 ASN A N 1
ATOM 2120 C CA . ASN A 1 268 ? 11.966 -6.678 -1.547 1.00 93.00 268 ASN A CA 1
ATOM 2121 C C . ASN A 1 268 ? 11.183 -7.540 -2.547 1.00 93.00 268 ASN A C 1
ATOM 2123 O O . ASN A 1 268 ? 9.950 -7.501 -2.624 1.00 93.00 268 ASN A O 1
ATOM 2127 N N . ALA A 1 269 ? 11.898 -8.417 -3.244 1.00 89.50 269 ALA A N 1
ATOM 2128 C CA . ALA A 1 269 ? 11.337 -9.329 -4.234 1.00 89.50 269 ALA A CA 1
ATOM 2129 C C . ALA A 1 269 ? 10.194 -10.217 -3.723 1.00 89.50 269 ALA A C 1
ATOM 2131 O O . ALA A 1 269 ? 9.210 -10.469 -4.429 1.00 89.50 269 ALA A O 1
ATOM 2132 N N . GLN A 1 270 ? 10.282 -10.679 -2.477 1.00 90.56 270 GLN A N 1
ATOM 2133 C CA . GLN A 1 270 ? 9.244 -11.499 -1.857 1.00 90.56 270 GLN A CA 1
ATOM 2134 C C . GLN A 1 270 ? 7.988 -10.678 -1.561 1.00 90.56 270 GLN A C 1
ATOM 2136 O O . GLN A 1 270 ? 6.873 -11.170 -1.743 1.00 90.56 270 GLN A O 1
ATOM 2141 N N . SER A 1 271 ? 8.147 -9.425 -1.129 1.00 91.12 271 SER A N 1
ATOM 2142 C CA . SER A 1 271 ? 7.021 -8.510 -0.911 1.00 91.12 271 SER A CA 1
ATOM 2143 C C . SER A 1 271 ? 6.286 -8.242 -2.227 1.00 91.12 271 SER A C 1
ATOM 2145 O O . SER A 1 271 ? 5.072 -8.452 -2.317 1.00 91.12 271 SER A O 1
ATOM 2147 N N . ILE A 1 272 ? 7.032 -7.897 -3.279 1.00 91.50 272 ILE A N 1
ATOM 2148 C CA . ILE A 1 272 ? 6.495 -7.588 -4.612 1.00 91.50 272 ILE A CA 1
ATOM 2149 C C . ILE A 1 272 ? 5.802 -8.802 -5.236 1.00 91.50 272 ILE A C 1
ATOM 2151 O O . ILE A 1 272 ? 4.665 -8.703 -5.705 1.00 91.50 272 ILE A O 1
ATOM 2155 N N . SER A 1 273 ? 6.444 -9.970 -5.213 1.00 87.38 273 SER A N 1
ATOM 2156 C CA . SER A 1 273 ? 5.871 -11.202 -5.769 1.00 87.38 273 SER A CA 1
ATOM 2157 C C . SER A 1 273 ? 4.592 -11.622 -5.041 1.00 87.38 273 SER A C 1
ATOM 2159 O O . SER A 1 273 ? 3.590 -11.935 -5.689 1.00 87.38 273 SER A O 1
ATOM 2161 N N . ARG A 1 274 ? 4.564 -11.557 -3.701 1.00 90.00 274 ARG A N 1
ATOM 2162 C CA . ARG A 1 274 ? 3.350 -11.826 -2.908 1.00 90.00 274 ARG A CA 1
ATOM 2163 C C . ARG A 1 274 ? 2.236 -10.841 -3.231 1.00 90.00 274 ARG A C 1
ATOM 2165 O O . ARG A 1 274 ? 1.075 -11.245 -3.323 1.00 90.00 274 ARG A O 1
ATOM 2172 N N . PHE A 1 275 ? 2.566 -9.565 -3.386 1.00 89.81 275 PHE A N 1
ATOM 2173 C CA . PHE A 1 275 ? 1.605 -8.534 -3.749 1.00 89.81 275 PHE A CA 1
ATOM 2174 C C . PHE A 1 275 ? 0.987 -8.800 -5.130 1.00 89.81 275 PHE A C 1
ATOM 2176 O O . PHE A 1 275 ? -0.239 -8.878 -5.254 1.00 89.81 275 PHE A O 1
ATOM 2183 N N . ARG A 1 276 ? 1.815 -9.070 -6.145 1.00 87.94 276 ARG A N 1
ATOM 2184 C CA . ARG A 1 276 ? 1.350 -9.427 -7.494 1.00 87.94 276 ARG A CA 1
ATOM 2185 C C . ARG A 1 276 ? 0.511 -10.696 -7.504 1.00 87.94 276 ARG A C 1
ATOM 2187 O O . ARG A 1 276 ? -0.577 -10.701 -8.076 1.00 87.94 276 ARG A O 1
ATOM 2194 N N . ALA A 1 277 ? 0.944 -11.738 -6.800 1.00 86.75 277 ALA A N 1
ATOM 2195 C CA . ALA A 1 277 ? 0.168 -12.966 -6.663 1.00 86.75 277 ALA A CA 1
ATOM 2196 C C . ALA A 1 277 ? -1.223 -12.695 -6.060 1.00 86.75 277 ALA A C 1
ATOM 2198 O O . ALA A 1 277 ? -2.228 -13.193 -6.570 1.00 86.75 277 ALA A O 1
ATOM 2199 N N . LYS A 1 278 ? -1.317 -11.849 -5.022 1.00 88.75 278 LYS A N 1
ATOM 2200 C CA . LYS A 1 278 ? -2.608 -11.439 -4.442 1.00 88.75 278 LYS A CA 1
ATOM 2201 C C . LYS A 1 278 ? -3.492 -10.715 -5.457 1.00 88.75 278 LYS A C 1
ATOM 2203 O O . LYS A 1 278 ? -4.688 -10.999 -5.498 1.00 88.75 278 LYS A O 1
ATOM 2208 N N . GLN A 1 279 ? -2.946 -9.807 -6.265 1.00 87.44 279 GLN A N 1
ATOM 2209 C CA . GLN A 1 279 ? -3.724 -9.117 -7.299 1.00 87.44 279 GLN A CA 1
ATOM 2210 C C . GLN A 1 279 ? -4.261 -10.086 -8.359 1.00 87.44 279 GLN A C 1
ATOM 2212 O O . GLN A 1 279 ? -5.447 -10.030 -8.684 1.00 87.44 279 GLN A O 1
ATOM 2217 N N . ILE A 1 280 ? -3.435 -11.017 -8.845 1.00 85.38 280 ILE A N 1
ATOM 2218 C CA . ILE A 1 280 ? -3.856 -12.037 -9.820 1.00 85.38 280 ILE A CA 1
ATOM 2219 C C . ILE A 1 280 ? -4.990 -12.886 -9.247 1.00 85.38 280 ILE A C 1
ATOM 2221 O O . ILE A 1 280 ? -6.010 -13.087 -9.904 1.00 85.38 280 ILE A O 1
ATOM 2225 N N . LEU A 1 281 ? -4.857 -13.330 -7.995 1.00 86.25 281 LEU A N 1
ATOM 2226 C CA . LEU A 1 281 ? -5.892 -14.112 -7.314 1.00 86.25 281 LEU A CA 1
ATOM 2227 C C . LEU A 1 281 ? -7.183 -13.313 -7.087 1.00 86.25 281 LEU A C 1
ATOM 2229 O O . LEU A 1 281 ? -8.276 -13.872 -7.153 1.00 86.25 281 LEU A O 1
ATOM 2233 N N . LYS A 1 282 ? -7.094 -12.005 -6.815 1.00 86.94 282 LYS A N 1
ATOM 2234 C CA . LYS A 1 282 ? -8.276 -11.133 -6.722 1.00 86.94 282 LYS A CA 1
ATOM 2235 C C . LYS A 1 282 ? -8.965 -10.990 -8.082 1.00 86.94 282 LYS A C 1
ATOM 2237 O O . LYS A 1 282 ? -10.192 -11.045 -8.132 1.00 86.94 282 LYS A O 1
ATOM 2242 N N . LYS A 1 283 ? -8.195 -10.821 -9.163 1.00 84.31 283 LYS A N 1
ATOM 2243 C CA . LYS A 1 283 ? -8.716 -10.712 -10.534 1.00 84.31 283 LYS A CA 1
ATOM 2244 C C . LYS A 1 283 ? -9.387 -12.017 -10.969 1.00 84.31 283 LYS A C 1
ATOM 2246 O O . LYS A 1 283 ? -10.530 -11.980 -11.410 1.00 84.31 283 LYS A O 1
ATOM 2251 N N . SER A 1 284 ? -8.754 -13.168 -10.734 1.00 81.00 284 SER A N 1
ATOM 2252 C CA . SER A 1 284 ? -9.299 -14.474 -11.132 1.00 81.00 284 SER A CA 1
ATOM 2253 C C . SER A 1 284 ? -10.608 -14.837 -10.427 1.00 81.00 284 SER A C 1
ATOM 2255 O O . SER A 1 284 ? -11.455 -15.486 -11.029 1.00 81.00 284 SER A O 1
ATOM 2257 N N . ARG A 1 285 ? -10.816 -14.387 -9.182 1.00 82.31 285 ARG A N 1
ATOM 2258 C CA . ARG A 1 285 ? -12.075 -14.601 -8.443 1.00 82.31 285 ARG A CA 1
ATOM 2259 C C . ARG A 1 285 ? -13.256 -13.799 -8.982 1.00 82.31 285 ARG A C 1
ATOM 2261 O O . ARG A 1 285 ? -14.393 -14.203 -8.769 1.00 82.31 285 ARG A O 1
ATOM 2268 N N . LYS A 1 286 ? -13.002 -12.646 -9.606 1.00 84.31 286 LYS A N 1
ATOM 2269 C CA . LYS A 1 286 ? -14.060 -11.809 -10.189 1.00 84.31 286 LYS A CA 1
ATOM 2270 C C . LYS A 1 286 ? -14.513 -12.340 -11.548 1.00 84.31 286 LYS A C 1
ATOM 2272 O O . LYS A 1 286 ? -15.651 -12.099 -11.939 1.00 84.31 286 LYS A O 1
ATOM 2277 N N . THR A 1 287 ? -13.644 -13.055 -12.255 1.00 77.69 287 THR A N 1
ATOM 2278 C CA . THR A 1 287 ? -13.967 -13.618 -13.564 1.00 77.69 287 THR A CA 1
ATOM 2279 C C . THR A 1 287 ? -14.821 -14.880 -13.403 1.00 77.69 287 THR A C 1
ATOM 2281 O O . THR A 1 287 ? -14.429 -15.784 -12.663 1.00 77.69 287 THR A O 1
ATOM 2284 N N . PRO A 1 288 ? -15.970 -14.992 -14.095 1.00 81.31 288 PRO A N 1
ATOM 2285 C CA . PRO A 1 288 ? -16.774 -16.205 -14.069 1.00 81.31 288 PRO A CA 1
ATOM 2286 C C . PRO A 1 288 ? -15.954 -17.421 -14.535 1.00 81.31 288 PRO A C 1
ATOM 2288 O O . PRO A 1 288 ? -15.177 -17.303 -15.494 1.00 81.31 288 PRO A O 1
ATOM 2291 N N . PRO A 1 289 ? -16.128 -18.598 -13.908 1.00 71.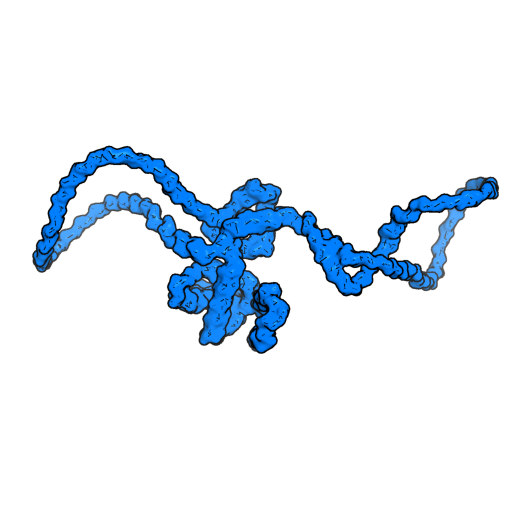94 289 PRO A N 1
ATOM 2292 C CA . PRO A 1 289 ? -15.483 -19.823 -14.365 1.00 71.94 289 PRO A CA 1
ATOM 2293 C C . PRO A 1 289 ? -15.918 -20.118 -15.810 1.00 71.94 289 PRO A C 1
ATOM 2295 O O . PRO A 1 289 ? -17.097 -20.330 -16.076 1.00 71.94 289 PRO A O 1
ATOM 2298 N N . GLY A 1 290 ? -14.964 -20.081 -16.748 1.00 74.44 290 GLY A N 1
ATOM 2299 C CA . GLY A 1 290 ? -15.192 -20.298 -18.186 1.00 74.44 290 GLY A CA 1
ATOM 2300 C C . GLY A 1 290 ? -14.756 -19.152 -19.107 1.00 74.44 290 GLY A C 1
ATOM 2301 O O . GLY A 1 290 ? -14.674 -19.356 -20.313 1.00 74.44 290 GLY A O 1
ATOM 2302 N N . LEU A 1 291 ? -14.431 -17.974 -18.559 1.00 69.56 291 LEU A N 1
ATOM 2303 C CA . LEU A 1 291 ? -14.029 -16.791 -19.340 1.00 69.56 291 LEU A CA 1
ATOM 2304 C C . LEU A 1 291 ? -12.589 -16.325 -19.095 1.00 69.56 291 LEU A C 1
ATOM 2306 O O . LEU A 1 291 ? -12.187 -15.311 -19.654 1.00 69.56 291 LEU A O 1
ATOM 2310 N N . ILE A 1 292 ? -11.799 -17.036 -18.284 1.00 64.19 292 ILE A N 1
ATOM 2311 C CA . ILE A 1 292 ? -10.388 -16.682 -18.086 1.00 64.19 292 ILE A CA 1
ATOM 2312 C C . ILE A 1 292 ? -9.602 -17.168 -19.309 1.00 64.19 292 ILE A C 1
ATOM 2314 O O . ILE A 1 292 ? -9.502 -18.384 -19.510 1.00 64.19 292 ILE A O 1
ATOM 2318 N N . PRO A 1 293 ? -9.005 -16.272 -20.114 1.00 71.44 293 PRO A N 1
ATOM 2319 C CA . PRO A 1 293 ? -8.112 -16.690 -21.177 1.00 71.44 293 PRO A CA 1
ATOM 2320 C C . PRO A 1 293 ? -6.900 -17.351 -20.518 1.00 71.44 293 PRO A C 1
ATOM 2322 O O . PRO A 1 293 ? -6.088 -16.692 -19.871 1.00 71.44 293 PRO A O 1
ATOM 2325 N N . VAL A 1 294 ? -6.763 -18.669 -20.676 1.00 72.62 294 VAL A N 1
ATOM 2326 C CA . VAL A 1 294 ? -5.649 -19.462 -20.115 1.00 72.62 294 VAL A CA 1
ATOM 2327 C C . VAL A 1 294 ? -4.286 -18.870 -20.507 1.00 72.62 294 VAL A C 1
ATOM 2329 O O . VAL A 1 294 ? -3.309 -18.974 -19.767 1.00 72.62 294 VAL A O 1
ATOM 2332 N N . HIS A 1 295 ? -4.229 -18.194 -21.656 1.00 71.88 295 HIS A N 1
ATOM 2333 C CA . HIS A 1 295 ? -3.053 -17.481 -22.133 1.00 71.88 295 HIS A CA 1
ATOM 2334 C C . HIS A 1 295 ? -2.631 -16.320 -21.217 1.00 71.88 295 HIS A C 1
ATOM 2336 O O . HIS A 1 295 ? -1.451 -16.185 -20.910 1.00 71.88 295 HIS A O 1
ATOM 2342 N N . GLU A 1 296 ? -3.574 -15.507 -20.744 1.00 69.81 296 GLU A N 1
ATOM 2343 C CA . GLU A 1 296 ? -3.279 -14.316 -19.939 1.00 69.81 296 GLU A CA 1
ATOM 2344 C C . GLU A 1 296 ? -2.800 -14.695 -18.534 1.00 69.81 296 GLU A C 1
ATOM 2346 O O . GLU A 1 296 ? -1.817 -14.148 -18.033 1.00 69.81 296 GLU A O 1
ATOM 2351 N N . PHE A 1 297 ? -3.416 -15.723 -17.943 1.00 70.00 297 PHE A N 1
ATOM 2352 C CA . PHE A 1 297 ? -2.970 -16.276 -16.666 1.00 70.00 297 PHE A CA 1
ATOM 2353 C C . PHE A 1 297 ? -1.549 -16.850 -16.762 1.00 70.00 297 PHE A C 1
ATOM 2355 O O . PHE A 1 297 ? -0.699 -16.554 -15.923 1.00 70.00 297 PHE A O 1
ATOM 2362 N N . ASN A 1 298 ? -1.253 -17.613 -17.819 1.00 71.50 298 ASN A N 1
ATOM 2363 C CA . ASN A 1 298 ? 0.094 -18.139 -18.047 1.00 71.50 298 ASN A CA 1
ATOM 2364 C C . ASN A 1 298 ? 1.129 -17.031 -18.270 1.00 71.50 298 ASN A C 1
ATOM 2366 O O . ASN A 1 298 ? 2.261 -17.165 -17.808 1.00 71.50 298 ASN A O 1
ATOM 2370 N N . LEU A 1 299 ? 0.758 -15.937 -18.942 1.00 74.06 299 LEU A N 1
ATOM 2371 C CA . LEU A 1 299 ? 1.649 -14.795 -19.138 1.00 74.06 299 LEU A CA 1
ATOM 2372 C C . LEU A 1 299 ? 1.997 -14.128 -17.803 1.00 74.06 299 LEU A C 1
ATOM 2374 O O . LEU A 1 299 ? 3.163 -13.843 -17.549 1.00 74.06 299 LEU A O 1
ATOM 2378 N N . GLN A 1 300 ? 1.010 -13.944 -16.924 1.00 73.38 300 GLN A N 1
ATOM 2379 C CA . GLN A 1 300 ? 1.218 -13.351 -15.601 1.00 73.38 300 GLN A CA 1
ATOM 2380 C C . GLN A 1 300 ? 2.040 -14.257 -14.677 1.00 73.38 300 GLN A C 1
ATOM 2382 O O . GLN A 1 300 ? 2.919 -13.775 -13.967 1.00 73.38 300 GLN A O 1
ATOM 2387 N N . VAL A 1 301 ? 1.814 -15.574 -14.712 1.00 74.31 301 VAL A N 1
ATOM 2388 C CA . VAL A 1 301 ? 2.629 -16.538 -13.951 1.00 74.31 301 VAL A CA 1
ATOM 2389 C C . VAL A 1 301 ? 4.069 -16.554 -14.460 1.00 74.31 301 VAL A C 1
ATOM 2391 O O . VAL A 1 301 ? 5.004 -16.529 -13.658 1.00 74.31 301 VAL A O 1
ATOM 2394 N N . ARG A 1 302 ? 4.273 -16.537 -15.783 1.00 74.56 302 ARG A N 1
ATOM 2395 C CA . ARG A 1 302 ? 5.612 -16.418 -16.376 1.00 74.56 302 ARG A CA 1
ATOM 2396 C C . ARG A 1 302 ? 6.272 -15.102 -16.005 1.00 74.56 302 ARG A C 1
ATOM 2398 O O . ARG A 1 302 ? 7.431 -15.128 -15.626 1.00 74.56 302 ARG A O 1
ATOM 2405 N N . PHE A 1 303 ? 5.538 -13.993 -16.031 1.00 73.06 303 PHE A N 1
ATOM 2406 C CA . PHE A 1 303 ? 6.045 -12.697 -15.596 1.00 73.06 303 PHE A CA 1
ATOM 2407 C C . PHE A 1 303 ? 6.499 -12.737 -14.137 1.00 73.06 303 PHE A C 1
ATOM 2409 O O . PHE A 1 303 ? 7.619 -12.336 -13.858 1.00 73.06 303 PHE A O 1
ATOM 2416 N N . ILE A 1 304 ? 5.703 -13.303 -13.221 1.00 73.25 304 ILE A N 1
ATOM 2417 C CA . ILE A 1 304 ? 6.122 -13.483 -11.820 1.00 73.25 304 ILE A CA 1
ATOM 2418 C C . ILE A 1 304 ? 7.373 -14.355 -11.728 1.00 73.25 304 ILE A C 1
ATOM 2420 O O . ILE A 1 304 ? 8.293 -14.014 -10.998 1.00 73.25 304 ILE A O 1
ATOM 2424 N N . THR A 1 305 ? 7.425 -15.460 -12.470 1.00 72.44 305 THR A N 1
ATOM 2425 C CA . THR A 1 305 ? 8.572 -16.380 -12.435 1.00 72.44 305 THR A CA 1
ATOM 2426 C C . THR A 1 305 ? 9.839 -15.700 -12.957 1.00 72.44 305 THR A C 1
ATOM 2428 O O . THR A 1 305 ? 10.890 -15.801 -12.334 1.00 72.44 305 THR A O 1
ATOM 2431 N N . CYS A 1 306 ? 9.736 -14.953 -14.058 1.00 70.50 306 CYS A N 1
ATOM 2432 C CA . CYS A 1 306 ? 10.829 -14.160 -14.611 1.00 70.50 306 CYS A CA 1
ATOM 2433 C C . CYS A 1 306 ? 11.242 -13.027 -13.672 1.00 70.50 306 CYS A C 1
ATOM 2435 O O . CYS A 1 306 ? 12.430 -12.775 -13.537 1.00 70.50 306 CYS A O 1
ATOM 2437 N N . LEU A 1 307 ? 10.290 -12.370 -13.007 1.00 69.12 307 LEU A N 1
ATOM 2438 C CA . LEU A 1 307 ? 10.561 -11.285 -12.068 1.00 69.12 307 LEU A CA 1
ATOM 2439 C C . LEU A 1 307 ? 11.261 -11.811 -10.811 1.00 69.12 307 LEU A C 1
ATOM 2441 O O . LEU A 1 307 ? 12.225 -11.209 -10.368 1.00 69.12 307 LEU A O 1
ATOM 2445 N N . VAL A 1 308 ? 10.850 -12.970 -10.286 1.00 71.38 308 VAL A N 1
ATOM 2446 C CA . VAL A 1 308 ? 11.568 -13.658 -9.198 1.00 71.38 308 VAL A CA 1
ATOM 2447 C C . VAL A 1 308 ? 12.980 -14.039 -9.642 1.00 71.38 308 VAL A C 1
ATOM 2449 O O . VAL A 1 308 ? 13.930 -13.734 -8.934 1.00 71.38 308 VAL A O 1
ATOM 2452 N N . PHE A 1 309 ? 13.135 -14.617 -10.836 1.00 70.06 309 PHE A N 1
ATOM 2453 C CA . PHE A 1 309 ? 14.451 -14.993 -11.358 1.00 70.06 309 PHE A CA 1
ATOM 2454 C C . PHE A 1 309 ? 15.370 -13.779 -11.569 1.00 70.06 309 PHE A C 1
ATOM 2456 O O . PHE A 1 309 ? 16.548 -13.833 -11.239 1.00 70.06 309 PHE A O 1
ATOM 2463 N N . TYR A 1 310 ? 14.826 -12.671 -12.080 1.00 67.19 310 TYR A N 1
ATOM 2464 C CA . TYR A 1 310 ? 15.559 -11.420 -12.290 1.00 67.19 310 TYR A CA 1
ATOM 2465 C C . TYR A 1 310 ? 15.948 -10.738 -10.975 1.00 67.19 310 TYR A C 1
ATOM 2467 O O . TYR A 1 310 ? 16.937 -10.023 -10.930 1.00 67.19 310 TYR A O 1
ATOM 2475 N N . LEU A 1 311 ? 15.171 -10.943 -9.911 1.00 59.62 311 LEU A N 1
ATOM 2476 C CA . LEU A 1 311 ? 15.448 -10.377 -8.592 1.00 59.62 311 LEU A CA 1
ATOM 2477 C C . LEU A 1 311 ? 16.436 -11.206 -7.764 1.00 59.62 311 LEU A C 1
ATOM 2479 O O . LEU A 1 311 ? 17.040 -10.671 -6.837 1.00 59.62 311 LEU A O 1
ATOM 2483 N N . GLU A 1 312 ? 16.570 -12.499 -8.062 1.00 62.06 312 GLU A N 1
ATOM 2484 C CA . GLU A 1 312 ? 17.547 -13.390 -7.424 1.00 62.06 312 GLU A CA 1
ATOM 2485 C C . GLU A 1 312 ? 18.935 -13.348 -8.086 1.00 62.06 312 GLU A C 1
ATOM 2487 O O . GLU A 1 312 ? 19.904 -13.785 -7.463 1.00 62.06 312 GLU A O 1
ATOM 2492 N N . CYS A 1 313 ? 19.034 -12.838 -9.319 1.00 51.72 313 CYS A N 1
ATOM 2493 C CA . CYS A 1 313 ? 20.296 -12.640 -10.042 1.00 51.72 313 CYS A CA 1
ATOM 2494 C C . CYS A 1 313 ? 20.899 -11.256 -9.767 1.00 51.72 313 CYS A C 1
ATOM 2496 O O . CYS A 1 313 ? 22.147 -11.183 -9.713 1.00 51.72 313 CYS A O 1
#

Radius of gyration: 36.66 Å; chains: 1; bounding box: 55×117×85 Å

pLDDT: mean 70.52, std 20.03, range [36.62, 96.56]

Organism: NCBI:txid215587

Sequence (313 aa):
YYIRKAETTNTLLLVGPSTISSTRANDAENENENYSGNANKTVDEQSPELSGARKRPRHTDVHVVDAAVTHIYELTLTRPHIHKIKQILSETALTLERCCHSGSAETNEGFDGDADSESDQDVEMDSDMDEYVQIKNSDTVRKGHKRKHKGSGNQCQKFGYTIDELELLIQASEAEITEGLENLNAFEHNGRYVLLDQQLHDETFDMMLTIITAKALPFQRVSEKEIIAGMDMDEDKVPDFVVKQIFRMHSDNTKTEHTLADSFWCLNAQSISRFRAKQILKKSRKTPPGLIPVHEFNLQVRFITCLVFYLEC